Protein AF-A0A0D0CRQ1-F1 (afdb_monomer)

Mean predicted aligned error: 17.04 Å

Foldseek 3Di:
DDDPDDPDDPDDDDDDDDDDPDPPPPPQDPVNVVVVCVVCVVVVVVVVCVVVAQPAAPADDPPDDDDLVRVQVVCLVPQPHWYWDDPVPDTDTEHNVVSVHAQEFPDVRDDDPDDFDQADDDDDDPDDPPPPPPDDDPRHDDPPDGAWDWDQDSNGTHIHGYTYDDPVVGDHPVVSCVVVVD

Nearest PDB structures (foldseek):
  8f0m-assembly1_A  TM=4.295E-01  e=2.856E+00  Homo sapiens
  3tqf-assembly1_A  TM=2.112E-01  e=5.161E+00  Coxiella burnetii

Structure (mmCIF, N/CA/C/O backbone):
data_AF-A0A0D0CRQ1-F1
#
_entry.id   AF-A0A0D0CRQ1-F1
#
loop_
_atom_site.group_PDB
_atom_site.id
_atom_site.type_symbol
_atom_site.label_atom_id
_atom_site.label_alt_id
_atom_site.label_comp_id
_atom_site.label_asym_id
_atom_site.label_entity_id
_atom_site.label_seq_id
_atom_site.pdbx_PDB_ins_code
_atom_site.Cartn_x
_atom_site.Cartn_y
_atom_site.Cartn_z
_atom_site.occupancy
_atom_site.B_iso_or_equiv
_atom_site.auth_seq_id
_atom_site.auth_comp_id
_atom_site.auth_asym_id
_atom_site.auth_atom_id
_atom_site.pdbx_PDB_model_num
ATOM 1 N N . MET A 1 1 ? 55.903 12.177 33.963 1.00 47.78 1 MET A N 1
ATOM 2 C CA . MET A 1 1 ? 54.763 11.744 33.131 1.00 47.78 1 MET A CA 1
ATOM 3 C C . MET A 1 1 ? 55.171 10.483 32.379 1.00 47.78 1 MET A C 1
ATOM 5 O O . MET A 1 1 ? 55.901 10.622 31.406 1.00 47.78 1 MET A O 1
ATOM 9 N N . PRO A 1 2 ? 54.809 9.275 32.849 1.00 39.00 2 PRO A N 1
ATOM 10 C CA . PRO A 1 2 ? 54.912 8.062 32.045 1.00 39.00 2 PRO A CA 1
ATOM 11 C C . PRO A 1 2 ? 53.530 7.540 31.601 1.00 39.00 2 PRO A C 1
ATOM 13 O O . PRO A 1 2 ? 52.559 7.593 32.352 1.00 39.00 2 PRO A O 1
ATOM 16 N N . ASP A 1 3 ? 53.501 7.063 30.357 1.00 45.47 3 ASP A N 1
ATOM 17 C CA . ASP A 1 3 ? 52.384 6.533 29.559 1.00 45.47 3 ASP A CA 1
ATOM 18 C C . ASP A 1 3 ? 51.599 5.379 30.219 1.00 45.47 3 ASP A C 1
ATOM 20 O O . ASP A 1 3 ? 52.214 4.381 30.619 1.00 45.47 3 ASP A O 1
ATOM 24 N N . PRO A 1 4 ? 50.251 5.409 30.240 1.00 44.19 4 PRO A N 1
ATOM 25 C CA . PRO A 1 4 ? 49.455 4.244 30.580 1.00 44.19 4 PRO A CA 1
ATOM 26 C C . PRO A 1 4 ? 49.375 3.297 29.374 1.00 44.19 4 PRO A C 1
ATOM 28 O O . PRO A 1 4 ? 48.485 3.364 28.535 1.00 44.19 4 PRO A O 1
ATOM 31 N N . LEU A 1 5 ? 50.334 2.373 29.357 1.00 44.59 5 LEU A N 1
ATOM 32 C CA . LEU A 1 5 ? 50.121 0.965 29.024 1.00 44.59 5 LEU A CA 1
ATOM 33 C C . LEU A 1 5 ? 49.564 0.679 27.621 1.00 44.59 5 LEU A C 1
ATOM 35 O O . LEU A 1 5 ? 48.390 0.385 27.408 1.00 44.59 5 LEU A O 1
ATOM 39 N N . LYS A 1 6 ? 50.509 0.592 26.681 1.00 45.28 6 LYS A N 1
ATOM 40 C CA . LYS A 1 6 ? 50.436 -0.302 25.521 1.00 45.28 6 LYS A CA 1
ATOM 41 C C . LYS A 1 6 ? 49.938 -1.682 25.964 1.00 45.28 6 LYS A C 1
ATOM 43 O O . LYS A 1 6 ? 50.647 -2.406 26.661 1.00 45.28 6 LYS A O 1
ATOM 48 N N . PHE A 1 7 ? 48.748 -2.066 25.519 1.00 42.44 7 PHE A N 1
ATOM 49 C CA . PHE A 1 7 ? 48.258 -3.430 25.667 1.00 42.44 7 PHE A CA 1
ATOM 50 C C . PHE A 1 7 ? 48.910 -4.297 24.586 1.00 42.44 7 PHE A C 1
ATOM 52 O O . PHE A 1 7 ? 48.407 -4.438 23.474 1.00 42.44 7 PHE A O 1
ATOM 59 N N . THR A 1 8 ? 50.083 -4.849 24.884 1.00 54.50 8 THR A N 1
ATOM 60 C CA . THR A 1 8 ? 50.664 -5.930 24.083 1.00 54.50 8 THR A CA 1
ATOM 61 C C . THR A 1 8 ? 50.621 -7.204 24.902 1.00 54.50 8 THR A C 1
ATOM 63 O O . THR A 1 8 ? 51.603 -7.585 25.535 1.00 54.50 8 THR A O 1
ATOM 66 N N . SER A 1 9 ? 49.484 -7.885 24.879 1.00 46.97 9 SER A N 1
ATOM 67 C CA . SER A 1 9 ? 49.387 -9.224 25.453 1.00 46.97 9 SER A CA 1
ATOM 68 C C . SER A 1 9 ? 48.627 -10.116 24.484 1.00 46.97 9 SER A C 1
ATOM 70 O O . SER A 1 9 ? 47.405 -10.215 24.505 1.00 46.97 9 SER A O 1
ATOM 72 N N . LYS A 1 10 ? 49.384 -10.780 23.603 1.00 51.78 10 LYS A N 1
ATOM 73 C CA . LYS A 1 10 ? 48.934 -12.021 22.968 1.00 51.78 10 LYS A CA 1
ATOM 74 C C . LYS A 1 10 ? 48.797 -13.047 24.090 1.00 51.78 10 LYS A C 1
ATOM 76 O O . LYS A 1 10 ? 49.806 -13.495 24.628 1.00 51.78 10 LYS A O 1
ATOM 81 N N . VAL A 1 11 ? 47.569 -13.380 24.473 1.00 44.38 11 VAL A N 1
ATOM 82 C CA . VAL A 1 11 ? 47.319 -14.399 25.495 1.00 44.38 11 VAL A CA 1
ATOM 83 C C . VAL A 1 11 ? 47.343 -15.763 24.814 1.00 44.38 11 VAL A C 1
ATOM 85 O O . VAL A 1 11 ? 46.492 -16.070 23.983 1.00 44.38 11 VAL A O 1
ATOM 88 N N . ARG A 1 12 ? 48.352 -16.574 25.136 1.00 47.56 12 ARG A N 1
ATOM 89 C CA . ARG A 1 12 ? 48.415 -17.993 24.775 1.00 47.56 12 ARG A CA 1
ATOM 90 C C . ARG A 1 12 ? 48.096 -18.786 26.035 1.00 47.56 12 ARG A C 1
ATOM 92 O O . ARG A 1 12 ? 48.816 -18.657 27.020 1.00 47.56 12 ARG A O 1
ATOM 99 N N . LEU A 1 13 ? 47.046 -19.603 26.007 1.00 43.84 13 LEU A N 1
ATOM 100 C CA . LEU A 1 13 ? 46.833 -20.597 27.055 1.00 43.84 13 LEU A CA 1
ATOM 101 C C . LEU A 1 13 ? 47.902 -21.682 26.887 1.00 43.84 13 LEU A C 1
ATOM 103 O O . LEU A 1 13 ? 47.883 -22.445 25.921 1.00 43.84 13 LEU A O 1
ATOM 107 N N . SER A 1 14 ? 48.867 -21.720 27.798 1.00 48.38 14 SER A N 1
ATOM 108 C CA . SER A 1 14 ? 49.827 -22.812 27.919 1.00 48.38 14 SER A CA 1
ATOM 109 C C . SER A 1 14 ? 49.650 -23.456 29.282 1.00 48.38 14 SER A C 1
ATOM 111 O O . SER A 1 14 ? 50.414 -23.163 30.191 1.00 48.38 14 SER A O 1
ATOM 113 N N . CYS A 1 15 ? 48.650 -24.314 29.439 1.00 41.38 15 CYS A N 1
ATOM 114 C CA . CYS A 1 15 ? 48.659 -25.252 30.553 1.00 41.38 15 CYS A CA 1
ATOM 115 C C . CYS A 1 15 ? 48.109 -26.594 30.089 1.00 41.38 15 CYS A C 1
ATOM 117 O O . CYS A 1 15 ? 46.921 -26.752 29.817 1.00 41.38 15 CYS A O 1
ATOM 119 N N . VAL A 1 16 ? 49.040 -27.537 29.968 1.00 48.97 16 VAL A N 1
ATOM 120 C CA . VAL A 1 16 ? 48.786 -28.970 29.948 1.00 48.97 16 VAL A CA 1
ATOM 121 C C . VAL A 1 16 ? 48.412 -29.362 31.376 1.00 48.97 16 VAL A C 1
ATOM 123 O O . VAL A 1 16 ? 49.139 -29.040 32.307 1.00 48.97 16 VAL A O 1
ATOM 126 N N . LEU A 1 17 ? 47.245 -29.989 31.492 1.00 51.72 17 LEU A N 1
ATOM 127 C CA . LEU A 1 17 ? 46.717 -30.799 32.592 1.00 51.72 17 LEU A CA 1
ATOM 128 C C . LEU A 1 17 ? 47.622 -30.958 33.829 1.00 51.72 17 LEU A C 1
ATOM 130 O O . LEU A 1 17 ? 48.479 -31.833 33.849 1.00 51.72 17 LEU A O 1
ATOM 134 N N . GLU A 1 18 ? 47.311 -30.231 34.901 1.00 44.84 18 GLU A N 1
ATOM 135 C CA . GLU A 1 18 ? 47.462 -30.722 36.274 1.00 44.84 18 GLU A CA 1
ATOM 136 C C . GLU A 1 18 ? 46.277 -30.212 37.106 1.00 44.84 18 GLU A C 1
ATOM 138 O O . GLU A 1 18 ? 45.895 -29.043 37.057 1.00 44.84 18 GLU A O 1
ATOM 143 N N . ILE A 1 19 ? 45.615 -31.147 37.781 1.00 54.69 19 ILE A N 1
ATOM 144 C CA . ILE A 1 19 ? 44.320 -30.983 38.439 1.00 54.69 19 ILE A CA 1
ATOM 145 C C . ILE A 1 19 ? 44.519 -30.215 39.752 1.00 54.69 19 ILE A C 1
ATOM 147 O O . ILE A 1 19 ? 45.028 -30.769 40.723 1.00 54.69 19 ILE A O 1
ATOM 151 N N . CYS A 1 20 ? 44.059 -28.964 39.814 1.00 42.72 20 CYS A N 1
ATOM 152 C CA . CYS A 1 20 ? 43.753 -28.290 41.076 1.00 42.72 20 CYS A CA 1
ATOM 153 C C . CYS A 1 20 ? 42.229 -28.305 41.281 1.00 42.72 20 CYS A C 1
ATOM 155 O O . CYS A 1 20 ? 41.519 -27.809 40.403 1.00 42.72 20 CYS A O 1
ATOM 157 N N . PRO A 1 21 ? 41.698 -28.818 42.409 1.00 51.88 21 PRO A N 1
ATOM 158 C CA . PRO A 1 21 ? 40.286 -28.684 42.742 1.00 51.88 21 PRO A CA 1
ATOM 159 C C . PRO A 1 21 ? 40.050 -27.268 43.278 1.00 51.88 21 PRO A C 1
ATOM 161 O O . PRO A 1 21 ? 39.879 -27.046 44.472 1.00 51.88 21 PRO A O 1
ATOM 164 N N . LEU A 1 22 ? 40.118 -26.289 42.382 1.00 48.03 22 LEU A N 1
ATOM 165 C CA . LEU A 1 22 ? 39.519 -24.985 42.605 1.00 48.03 22 LEU A CA 1
ATOM 166 C C . LEU A 1 22 ? 38.053 -25.136 42.225 1.00 48.03 22 LEU A C 1
ATOM 168 O O . LEU A 1 22 ? 37.758 -25.558 41.105 1.00 48.03 22 LEU A O 1
ATOM 172 N N . GLU A 1 23 ? 37.155 -24.835 43.165 1.00 50.91 23 GLU A N 1
ATOM 173 C CA . GLU A 1 23 ? 35.747 -24.576 42.868 1.00 50.91 23 GLU A CA 1
ATOM 174 C C . GLU A 1 23 ? 35.707 -23.738 41.595 1.00 50.91 23 GLU A C 1
ATOM 176 O O . GLU A 1 23 ? 36.236 -22.625 41.554 1.00 50.91 23 GLU A O 1
ATOM 181 N N . SER A 1 24 ? 35.199 -24.331 40.515 1.00 53.56 24 SER A N 1
ATOM 182 C CA . SER A 1 24 ? 35.063 -23.611 39.263 1.00 53.56 24 SER A CA 1
ATOM 183 C C . SER A 1 24 ? 34.117 -22.463 39.580 1.00 53.56 24 SER A C 1
ATOM 185 O O . SER A 1 24 ? 32.987 -22.727 40.002 1.00 53.56 24 SER A O 1
ATOM 187 N N . PRO A 1 25 ? 34.537 -21.194 39.421 1.00 57.78 25 PRO A N 1
ATOM 188 C CA . PRO A 1 25 ? 33.562 -20.125 39.383 1.00 57.78 25 PRO A CA 1
ATOM 189 C C . PRO A 1 25 ? 32.572 -20.558 38.309 1.00 57.78 25 PRO A C 1
ATOM 191 O O . PRO A 1 25 ? 33.002 -20.976 37.229 1.00 57.78 25 PRO A O 1
ATOM 194 N N . LEU A 1 26 ? 31.280 -20.578 38.636 1.00 60.41 26 LEU A N 1
ATOM 195 C CA . LEU A 1 26 ? 30.222 -20.860 37.672 1.00 60.41 26 LEU A CA 1
ATOM 196 C C . LEU A 1 26 ? 30.248 -19.725 36.647 1.00 60.41 26 LEU A C 1
ATOM 198 O O . LEU A 1 26 ? 29.513 -18.747 36.740 1.00 60.41 26 LEU A O 1
ATOM 202 N N . PHE A 1 27 ? 31.196 -19.808 35.719 1.00 65.38 27 PHE A N 1
ATOM 203 C CA . PHE A 1 27 ? 31.319 -18.900 34.609 1.00 65.38 27 PHE A CA 1
ATOM 204 C C . PHE A 1 27 ? 30.188 -19.267 33.682 1.00 65.38 27 PHE A C 1
ATOM 206 O O . PHE A 1 27 ? 30.219 -20.301 33.014 1.00 65.38 27 PHE A O 1
ATOM 213 N N . GLN A 1 28 ? 29.174 -18.417 33.700 1.00 79.62 28 GLN A N 1
ATOM 214 C CA . GLN A 1 28 ? 28.077 -18.501 32.774 1.00 79.62 28 GLN A CA 1
ATOM 215 C C . GLN A 1 28 ? 28.635 -18.549 31.351 1.00 79.62 28 GLN A C 1
ATOM 217 O O . GLN A 1 28 ? 29.386 -17.668 30.918 1.00 79.62 28 GLN A O 1
ATOM 222 N N . SER A 1 29 ? 28.293 -19.602 30.622 1.00 84.19 29 SER A N 1
ATOM 223 C CA . SER A 1 29 ? 28.602 -19.683 29.203 1.00 84.19 29 SER A CA 1
ATOM 224 C C . SER A 1 29 ? 27.863 -18.574 28.452 1.00 84.19 29 SER A C 1
ATOM 226 O O . SER A 1 29 ? 26.769 -18.159 28.833 1.00 84.19 29 SER A O 1
ATOM 228 N N . GLN A 1 30 ? 28.418 -18.125 27.326 1.00 80.38 30 GLN A N 1
ATOM 229 C CA . GLN A 1 30 ? 27.773 -17.123 26.471 1.00 80.38 30 GLN A CA 1
ATOM 230 C C . GLN A 1 30 ? 26.313 -17.489 26.140 1.00 80.38 30 GLN A C 1
ATOM 232 O O . GLN A 1 30 ? 25.438 -16.630 26.136 1.00 80.38 30 GLN A O 1
ATOM 237 N N . ASN A 1 31 ? 26.033 -18.776 25.915 1.00 85.81 31 ASN A N 1
ATOM 238 C CA . ASN A 1 31 ? 24.684 -19.258 25.621 1.00 85.81 31 ASN A CA 1
ATOM 239 C C . ASN A 1 31 ? 23.755 -19.239 26.840 1.00 85.81 31 ASN A C 1
ATOM 241 O O . ASN A 1 31 ? 22.555 -19.048 26.672 1.00 85.81 31 ASN A O 1
ATOM 245 N N . GLU A 1 32 ? 24.269 -19.456 28.053 1.00 87.06 32 GLU A N 1
ATOM 246 C CA . GLU A 1 32 ? 23.471 -19.302 29.274 1.00 87.06 32 GLU A CA 1
ATOM 247 C C . GLU A 1 32 ? 23.096 -17.844 29.502 1.00 87.06 32 GLU A C 1
ATOM 249 O O . GLU A 1 32 ? 21.936 -17.586 29.794 1.00 87.06 32 GLU A O 1
ATOM 254 N N . PHE A 1 33 ? 24.021 -16.909 29.265 1.00 84.81 33 PHE A N 1
ATOM 255 C CA . PHE A 1 33 ? 23.725 -15.477 29.333 1.00 84.81 33 PHE A CA 1
ATOM 256 C C . PHE A 1 33 ? 22.631 -15.089 28.335 1.00 84.81 33 PHE A C 1
ATOM 258 O O . PHE A 1 33 ? 21.674 -14.411 28.686 1.00 84.81 33 PHE A O 1
ATOM 265 N N . LEU A 1 34 ? 22.715 -15.577 27.092 1.00 81.88 34 LEU A N 1
ATOM 266 C CA . LEU A 1 34 ? 21.683 -15.317 26.084 1.00 81.88 34 LEU A CA 1
ATOM 267 C C . LEU A 1 34 ? 20.318 -15.926 26.452 1.00 81.88 34 LEU A C 1
ATOM 269 O O . LEU A 1 34 ? 19.288 -15.346 26.111 1.00 81.88 34 LEU A O 1
ATOM 273 N N . ARG A 1 35 ? 20.285 -17.065 27.159 1.00 85.62 35 ARG A N 1
ATOM 274 C CA . ARG A 1 35 ? 19.034 -17.715 27.588 1.00 85.62 35 ARG A CA 1
ATOM 275 C C . ARG A 1 35 ? 18.275 -16.937 28.662 1.00 85.62 35 ARG A C 1
ATOM 277 O O . ARG A 1 35 ? 17.054 -17.039 28.692 1.00 85.62 35 ARG A O 1
ATOM 284 N N . GLU A 1 36 ? 18.942 -16.123 29.477 1.00 90.69 36 GLU A N 1
ATOM 285 C CA . GLU A 1 36 ? 18.271 -15.260 30.469 1.00 90.69 36 GLU A CA 1
ATOM 286 C C . GLU A 1 36 ? 17.302 -14.257 29.827 1.00 90.69 36 GLU A C 1
ATOM 288 O O . GLU A 1 36 ? 16.325 -13.824 30.436 1.00 90.69 36 GLU A O 1
ATOM 293 N N . TRP A 1 37 ? 17.534 -13.913 28.562 1.00 85.38 37 TRP A N 1
ATOM 294 C CA . TRP A 1 37 ? 16.712 -12.961 27.823 1.00 85.38 37 TRP A CA 1
ATOM 295 C C . TRP A 1 37 ? 15.533 -13.615 27.096 1.00 85.38 37 TRP A C 1
ATOM 297 O O . TRP A 1 37 ? 14.730 -12.911 26.484 1.00 85.38 37 TRP A O 1
ATOM 307 N N . GLN A 1 38 ? 15.386 -14.942 27.168 1.00 88.38 38 GLN A N 1
ATOM 308 C CA . GLN A 1 38 ? 14.336 -15.665 26.449 1.00 88.38 38 GLN A CA 1
ATOM 309 C C . GLN A 1 38 ? 12.925 -15.250 26.890 1.00 88.38 38 GLN A C 1
ATOM 311 O O . GLN A 1 38 ? 12.036 -15.140 26.046 1.00 88.38 38 GLN A O 1
ATOM 316 N N . ASP A 1 39 ? 12.730 -14.943 28.172 1.00 92.31 39 ASP A N 1
ATOM 317 C CA . ASP A 1 39 ? 11.439 -14.478 28.701 1.00 92.31 39 ASP A CA 1
ATOM 318 C C . ASP A 1 39 ? 11.053 -13.083 28.177 1.00 92.31 39 ASP A C 1
ATOM 320 O O . ASP A 1 39 ? 9.881 -12.709 28.175 1.00 92.31 39 ASP A O 1
ATOM 324 N N . HIS A 1 40 ? 12.026 -12.332 27.655 1.00 88.00 40 HIS A N 1
ATOM 325 C CA . HIS A 1 40 ? 11.838 -11.004 27.071 1.00 88.00 40 HIS A CA 1
ATOM 326 C C . HIS A 1 40 ? 11.630 -11.047 25.550 1.00 88.00 40 HIS A C 1
ATOM 328 O O . HIS A 1 40 ? 11.459 -9.997 24.929 1.00 88.00 40 HIS A O 1
ATOM 334 N N . LYS A 1 41 ? 11.625 -12.239 24.930 1.00 87.81 41 LYS A N 1
ATOM 335 C CA . LYS A 1 41 ? 11.551 -12.394 23.466 1.00 87.81 41 LYS A CA 1
ATOM 336 C C . LYS A 1 41 ? 10.353 -11.672 22.845 1.00 87.81 41 LYS A C 1
ATOM 338 O O . LYS A 1 41 ? 10.515 -11.033 21.815 1.00 87.81 41 LYS A O 1
ATOM 343 N N . GLU A 1 42 ? 9.182 -11.732 23.482 1.00 88.44 42 GLU A N 1
ATOM 344 C CA . GLU A 1 42 ? 7.958 -11.108 22.964 1.00 88.44 42 GLU A CA 1
ATOM 345 C C . GLU A 1 42 ? 8.064 -9.582 23.024 1.00 88.44 42 GLU A C 1
ATOM 347 O O . GLU A 1 42 ? 7.717 -8.892 22.072 1.00 88.44 42 GLU A O 1
ATOM 352 N N . LEU A 1 43 ? 8.624 -9.046 24.114 1.00 87.44 43 LEU A N 1
ATOM 353 C CA . LEU A 1 43 ? 8.872 -7.613 24.264 1.00 87.44 43 LEU A CA 1
ATOM 354 C C . LEU A 1 43 ? 9.853 -7.107 23.199 1.00 87.44 43 LEU A C 1
ATOM 356 O O . LEU A 1 43 ? 9.605 -6.080 22.572 1.00 87.44 43 LEU A O 1
ATOM 360 N N . TYR A 1 44 ? 10.949 -7.831 22.965 1.00 84.94 44 TYR A N 1
ATOM 361 C CA . TYR A 1 44 ? 11.914 -7.477 21.925 1.00 84.94 44 TYR A CA 1
ATOM 362 C C . TYR A 1 44 ? 11.352 -7.612 20.524 1.00 84.94 44 TYR A C 1
ATOM 364 O O . TYR A 1 44 ? 11.612 -6.741 19.701 1.00 84.94 44 TYR A O 1
ATOM 372 N N . LEU A 1 45 ? 10.543 -8.637 20.264 1.00 86.88 45 LEU A N 1
ATOM 373 C CA . LEU A 1 45 ? 9.844 -8.771 18.995 1.00 86.88 45 LEU A CA 1
ATOM 374 C C . LEU A 1 45 ? 8.905 -7.580 18.768 1.00 86.88 45 LEU A C 1
ATOM 376 O O . LEU A 1 45 ? 8.940 -6.992 17.696 1.00 86.88 45 LEU A O 1
ATOM 380 N N . VAL A 1 46 ? 8.132 -7.167 19.777 1.00 82.56 46 VAL A N 1
ATOM 381 C CA . VAL A 1 46 ? 7.262 -5.981 19.691 1.00 82.56 46 VAL A CA 1
ATOM 382 C C . VAL A 1 46 ? 8.073 -4.717 19.412 1.00 82.56 46 VAL A C 1
ATOM 384 O O . VAL A 1 46 ? 7.700 -3.952 18.530 1.00 82.56 46 VAL A O 1
ATOM 387 N N . ILE A 1 47 ? 9.191 -4.507 20.111 1.00 82.69 47 ILE A N 1
ATOM 388 C CA . ILE A 1 47 ? 10.061 -3.343 19.888 1.00 82.69 47 ILE A CA 1
ATOM 389 C C . ILE A 1 47 ? 10.648 -3.372 18.473 1.00 82.69 47 ILE A C 1
ATOM 391 O O . ILE A 1 47 ? 10.587 -2.369 17.771 1.00 82.69 47 ILE A O 1
ATOM 395 N N . LEU A 1 48 ? 11.177 -4.511 18.022 1.00 82.81 48 LEU A N 1
ATOM 396 C CA . LEU A 1 48 ? 11.706 -4.662 16.665 1.00 82.81 48 LEU A CA 1
ATOM 397 C C . LEU A 1 48 ? 10.619 -4.412 15.616 1.00 82.81 48 LEU A C 1
ATOM 399 O O . LEU A 1 48 ? 10.861 -3.681 14.665 1.00 82.81 48 LEU A O 1
ATOM 403 N N . LEU A 1 49 ? 9.407 -4.932 15.821 1.00 78.81 49 LEU A N 1
ATOM 404 C CA . LEU A 1 49 ? 8.257 -4.683 14.949 1.00 78.81 49 LEU A CA 1
ATOM 405 C C . LEU A 1 49 ? 7.799 -3.221 14.970 1.00 78.81 49 LEU A C 1
ATOM 407 O O . LEU A 1 49 ? 7.277 -2.746 13.971 1.00 78.81 49 LEU A O 1
ATOM 411 N N . GLN A 1 50 ? 7.973 -2.502 16.078 1.00 69.81 50 GLN A N 1
ATOM 412 C CA . GLN A 1 50 ? 7.685 -1.068 16.164 1.00 69.81 50 GLN A CA 1
ATOM 413 C C . GLN A 1 50 ? 8.764 -0.215 15.488 1.00 69.81 50 GLN A C 1
ATOM 415 O O . GLN A 1 50 ? 8.452 0.858 14.981 1.00 69.81 50 GLN A O 1
ATOM 420 N N . LEU A 1 51 ? 10.019 -0.675 15.493 1.00 73.06 51 LEU A N 1
ATOM 421 C CA . LEU A 1 51 ? 11.155 0.018 14.880 1.00 73.06 51 LEU A CA 1
ATOM 422 C C . LEU A 1 51 ? 11.249 -0.224 13.367 1.00 73.06 51 LEU A C 1
ATOM 424 O O . LEU A 1 51 ? 11.528 0.711 12.624 1.00 73.06 51 LEU A O 1
ATOM 428 N N . GLU A 1 52 ? 11.012 -1.459 12.923 1.00 75.31 52 GLU A N 1
ATOM 429 C CA . GLU A 1 52 ? 10.877 -1.836 11.504 1.00 75.31 52 GLU A CA 1
ATOM 430 C C . GLU A 1 52 ? 9.491 -1.480 10.951 1.00 75.31 52 GLU A C 1
ATOM 432 O O . GLU A 1 52 ? 9.269 -1.417 9.741 1.00 75.31 52 GLU A O 1
ATOM 437 N N . GLY A 1 53 ? 8.534 -1.276 11.856 1.00 63.88 53 GLY A N 1
ATOM 438 C CA . GLY A 1 53 ? 7.167 -0.940 11.527 1.00 63.88 53 GLY A CA 1
ATOM 439 C C . GLY A 1 53 ?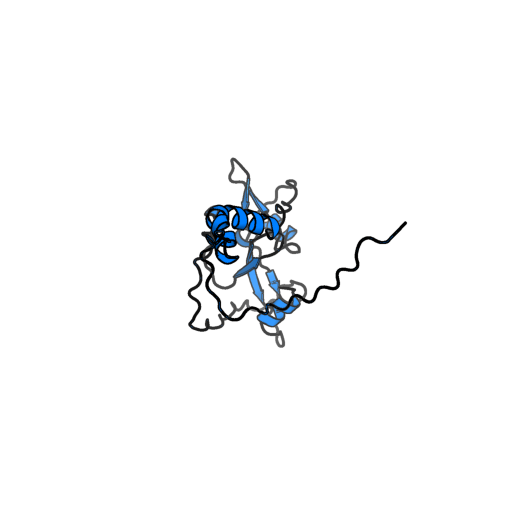 7.099 0.401 10.802 1.00 63.88 53 GLY A C 1
ATOM 440 O O . GLY A 1 53 ? 7.765 1.359 11.202 1.00 63.88 53 GLY A O 1
ATOM 441 N N . PRO A 1 54 ? 6.280 0.507 9.745 1.00 55.22 54 PRO A N 1
ATOM 442 C CA . PRO A 1 54 ? 6.005 1.792 9.124 1.00 55.22 54 PRO A CA 1
ATOM 443 C C . PRO A 1 54 ? 5.563 2.823 10.181 1.00 55.22 54 PRO A C 1
ATOM 445 O O . PRO A 1 54 ? 4.791 2.455 11.074 1.00 55.22 54 PRO A O 1
ATOM 448 N N . PRO A 1 55 ? 6.000 4.100 10.104 1.00 60.38 55 PRO A N 1
ATOM 449 C CA . PRO A 1 55 ? 5.438 5.151 10.948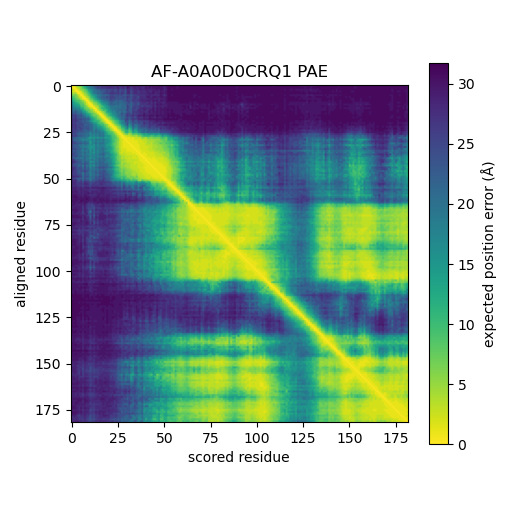 1.00 60.38 55 PRO A CA 1
ATOM 450 C C . PRO A 1 55 ? 3.910 5.160 10.835 1.00 60.38 55 PRO A C 1
ATOM 452 O O . PRO A 1 55 ? 3.359 4.756 9.806 1.00 60.38 55 PRO A O 1
ATOM 455 N N . GLU A 1 56 ? 3.237 5.638 11.890 1.00 56.59 56 GLU A N 1
ATOM 456 C CA . GLU A 1 56 ? 1.780 5.808 11.893 1.00 56.59 56 GLU A CA 1
ATOM 457 C C . GLU A 1 56 ? 1.342 6.422 10.552 1.00 56.59 56 GLU A C 1
ATOM 459 O O . GLU A 1 56 ? 1.917 7.427 10.110 1.00 56.59 56 GLU A O 1
ATOM 464 N N . PRO A 1 57 ? 0.385 5.795 9.854 1.00 56.38 57 PRO A N 1
ATOM 465 C CA . PRO A 1 57 ? 0.113 6.122 8.467 1.00 56.38 57 PRO A CA 1
ATOM 466 C C . PRO A 1 57 ? -0.344 7.567 8.379 1.00 56.38 57 PRO A C 1
ATOM 468 O O . PRO A 1 57 ? -1.231 7.986 9.126 1.00 56.38 57 PRO A O 1
ATOM 471 N N . GLN A 1 58 ? 0.205 8.324 7.432 1.00 57.41 58 GLN A N 1
ATOM 472 C CA . GLN A 1 58 ? -0.338 9.639 7.120 1.00 57.41 58 GLN A CA 1
ATOM 473 C C . GLN A 1 58 ? -1.740 9.436 6.543 1.00 57.41 58 GLN A C 1
ATOM 475 O O . GLN A 1 58 ? -1.911 9.035 5.392 1.00 57.41 58 GLN A O 1
ATOM 480 N N . LYS A 1 59 ? -2.750 9.623 7.395 1.00 60.12 59 LYS A N 1
ATOM 481 C CA . LYS A 1 59 ? -4.152 9.569 7.004 1.00 60.12 59 LYS A CA 1
ATOM 482 C C . LYS A 1 59 ? -4.430 10.688 6.014 1.00 60.12 59 LYS A C 1
ATOM 484 O O . LYS A 1 59 ? -3.895 11.793 6.138 1.00 60.12 59 LYS A O 1
ATOM 489 N N . CYS A 1 60 ? -5.327 10.413 5.074 1.00 65.44 60 CYS A N 1
ATOM 490 C CA . CYS A 1 60 ? -5.913 11.448 4.246 1.00 65.44 60 CYS A CA 1
ATOM 491 C C . CYS A 1 60 ? -6.434 12.570 5.153 1.00 65.44 60 CYS A C 1
ATOM 493 O O . CYS A 1 60 ? -7.229 12.304 6.053 1.00 65.44 60 CYS A O 1
ATOM 495 N N . SER A 1 61 ? -5.948 13.805 4.963 1.00 57.66 61 SER A N 1
ATOM 496 C CA . SER A 1 61 ? -6.418 14.949 5.755 1.00 57.66 61 SER A CA 1
ATOM 497 C C . SER A 1 61 ? -7.945 14.969 5.695 1.00 57.66 61 SER A C 1
ATOM 499 O O . SER A 1 61 ? -8.508 14.897 4.606 1.00 57.66 61 SER A O 1
ATOM 501 N N . HIS A 1 62 ? -8.597 15.009 6.863 1.00 57.62 62 HIS A N 1
ATOM 502 C CA . HIS A 1 62 ? -10.018 14.694 7.104 1.00 57.62 62 HIS A CA 1
ATOM 503 C C . HIS A 1 62 ? -11.040 15.602 6.376 1.00 57.62 62 HIS A C 1
ATOM 505 O O . HIS A 1 62 ? -12.225 15.604 6.707 1.00 57.62 62 HIS A O 1
ATOM 511 N N . TRP A 1 63 ? -10.604 16.401 5.403 1.00 60.31 63 TRP A N 1
ATOM 512 C CA . TRP A 1 63 ? -11.407 17.362 4.667 1.00 60.31 63 TRP A CA 1
ATOM 513 C C . TRP A 1 63 ? -10.886 17.473 3.228 1.00 60.31 63 TRP A C 1
ATOM 515 O O . TRP A 1 63 ? -9.713 17.815 3.061 1.00 60.31 63 TRP A O 1
ATOM 525 N N . PRO A 1 64 ? -11.701 17.218 2.184 1.00 69.19 64 PRO A N 1
ATOM 526 C CA . PRO A 1 64 ? -13.164 17.086 2.152 1.00 69.19 64 PRO A CA 1
ATOM 527 C C . PRO A 1 64 ? -13.690 15.637 2.223 1.00 69.19 64 PRO A C 1
ATOM 529 O O . PRO A 1 64 ? -13.005 14.686 1.860 1.00 69.19 64 PRO A O 1
ATOM 532 N N . LEU A 1 65 ? -14.960 15.475 2.622 1.00 80.38 65 LEU A N 1
ATOM 533 C CA . LEU A 1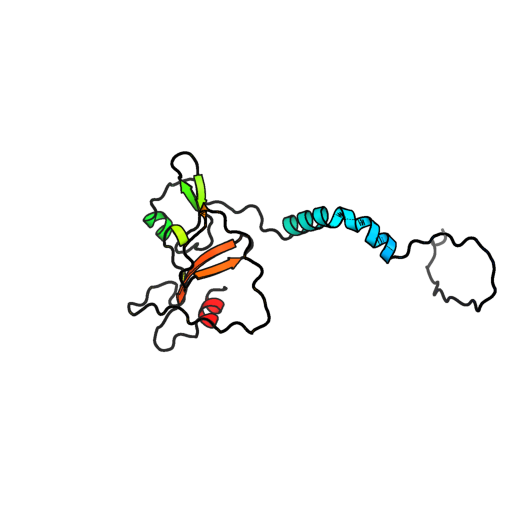 65 ? -15.701 14.220 2.444 1.00 80.38 65 LEU A CA 1
ATOM 534 C C . LEU A 1 65 ? -16.004 13.999 0.958 1.00 80.38 65 LEU A C 1
ATOM 536 O O . LEU A 1 65 ? -16.597 14.858 0.303 1.00 80.38 65 LEU A O 1
ATOM 540 N N . PHE A 1 66 ? -15.649 12.827 0.440 1.00 82.81 66 PHE A N 1
ATOM 541 C CA . PHE A 1 66 ? -15.912 12.441 -0.943 1.00 82.81 66 PHE A CA 1
ATOM 542 C C . PHE A 1 66 ? -16.986 11.352 -1.009 1.00 82.81 66 PHE A C 1
ATOM 544 O O . PHE A 1 66 ? -17.009 10.440 -0.183 1.00 82.81 66 PHE A O 1
ATOM 551 N N . CYS A 1 67 ? -17.841 11.385 -2.036 1.00 88.38 67 CYS A N 1
ATOM 552 C CA . CYS A 1 67 ? -18.576 10.179 -2.420 1.00 88.38 67 CYS A CA 1
ATOM 553 C C . CYS A 1 67 ? -17.596 9.123 -2.966 1.00 88.38 67 CYS A C 1
ATOM 555 O O . CYS A 1 67 ? -16.473 9.452 -3.354 1.00 88.38 67 CYS A O 1
ATOM 557 N N . THR A 1 68 ? -18.017 7.858 -3.051 1.00 87.38 68 THR A N 1
ATOM 558 C CA . THR A 1 68 ? -17.151 6.744 -3.481 1.00 87.38 68 THR A CA 1
ATOM 559 C C . THR A 1 68 ? -16.460 6.998 -4.825 1.00 87.38 68 THR A C 1
ATOM 561 O O . THR A 1 68 ? -15.275 6.709 -4.972 1.00 87.38 68 THR A O 1
ATOM 564 N N . SER A 1 69 ? -17.162 7.586 -5.802 1.00 88.69 69 SER A N 1
ATOM 565 C CA . SER A 1 69 ? -16.582 7.902 -7.113 1.00 88.69 69 SER A CA 1
ATOM 566 C C . SER A 1 69 ? -15.558 9.035 -7.054 1.00 88.69 69 SER A C 1
ATOM 568 O O . SER A 1 69 ? -14.500 8.913 -7.662 1.00 88.69 69 SER A O 1
ATOM 570 N N . CYS A 1 70 ? -15.834 10.108 -6.306 1.00 86.50 70 CYS A N 1
ATOM 571 C CA . CYS A 1 70 ? -14.879 11.204 -6.133 1.00 86.50 70 CYS A CA 1
ATOM 572 C C . CYS A 1 70 ? -13.651 10.757 -5.332 1.00 86.50 70 CYS A C 1
ATOM 574 O O . CYS A 1 70 ? -12.539 11.169 -5.646 1.00 86.50 70 CYS A O 1
ATOM 576 N N . CYS A 1 71 ? -13.840 9.876 -4.343 1.00 86.75 71 CYS A N 1
ATOM 577 C CA . CYS A 1 71 ? -12.746 9.263 -3.597 1.00 86.75 71 CYS A CA 1
ATOM 578 C C . CYS A 1 71 ? -11.839 8.476 -4.548 1.00 86.75 71 CYS A C 1
ATOM 580 O O . CYS A 1 71 ? -10.635 8.711 -4.574 1.00 86.75 71 CYS A O 1
ATOM 582 N N . ARG A 1 72 ? -12.417 7.612 -5.390 1.00 87.44 72 ARG A N 1
ATOM 583 C CA . ARG A 1 72 ? -11.661 6.853 -6.390 1.00 87.44 72 ARG A CA 1
ATOM 584 C C . ARG A 1 72 ? -10.873 7.759 -7.340 1.00 87.44 72 ARG A C 1
ATOM 586 O O . ARG A 1 72 ? -9.693 7.509 -7.551 1.00 87.44 72 ARG A O 1
ATOM 593 N N . GLU A 1 73 ? -11.499 8.802 -7.884 1.00 85.44 73 GLU A N 1
ATOM 594 C CA . GLU A 1 73 ? -10.838 9.680 -8.860 1.00 85.44 73 GLU A CA 1
ATOM 595 C C . GLU A 1 73 ? -9.697 10.489 -8.230 1.00 85.44 73 GLU A C 1
ATOM 597 O O . GLU A 1 73 ? -8.591 10.523 -8.765 1.00 85.44 73 GLU A O 1
ATOM 602 N N . ASN A 1 74 ? -9.922 11.074 -7.049 1.00 84.62 74 ASN A N 1
ATOM 603 C CA . ASN A 1 74 ? -8.908 11.875 -6.357 1.00 84.62 74 ASN A CA 1
ATOM 604 C C . ASN A 1 74 ? -7.675 11.049 -5.948 1.00 84.62 74 ASN A C 1
ATOM 606 O O . ASN A 1 74 ? -6.573 11.579 -5.832 1.00 84.62 74 ASN A O 1
ATOM 610 N N . HIS A 1 75 ? -7.857 9.745 -5.741 1.00 85.69 75 HIS A N 1
ATOM 611 C CA . HIS A 1 75 ? -6.792 8.835 -5.331 1.00 85.69 75 HIS A CA 1
ATOM 612 C C . HIS A 1 75 ? -6.170 8.048 -6.488 1.00 85.69 75 HIS A C 1
ATOM 614 O O . HIS A 1 75 ? -5.334 7.179 -6.249 1.00 85.69 75 HIS A O 1
ATOM 620 N N . ARG A 1 76 ? -6.513 8.355 -7.745 1.00 83.38 76 ARG A N 1
ATOM 621 C CA . ARG A 1 76 ? -5.962 7.654 -8.914 1.00 83.38 76 ARG A CA 1
ATOM 622 C C . ARG A 1 76 ? -4.432 7.707 -8.978 1.00 83.38 76 ARG A C 1
ATOM 624 O O . ARG A 1 76 ? -3.800 6.723 -9.339 1.00 83.38 76 ARG A O 1
ATOM 631 N N . THR A 1 77 ? -3.843 8.839 -8.598 1.00 81.31 77 THR A N 1
ATOM 632 C CA . THR A 1 77 ? -2.385 9.047 -8.541 1.00 81.31 77 THR A CA 1
ATOM 633 C C . THR A 1 77 ? -1.766 8.671 -7.192 1.00 81.31 77 THR A C 1
ATOM 635 O O . THR A 1 77 ? -0.548 8.691 -7.054 1.00 81.31 77 THR A O 1
ATOM 638 N N . HIS A 1 78 ? -2.588 8.300 -6.206 1.00 82.56 78 HIS A N 1
ATOM 639 C CA . HIS A 1 78 ? -2.162 7.930 -4.855 1.00 82.56 78 HIS A CA 1
ATOM 640 C C . HIS A 1 78 ? -2.856 6.624 -4.409 1.00 82.56 78 HIS A C 1
ATOM 642 O O . HIS A 1 78 ? -3.617 6.622 -3.438 1.00 82.56 78 HIS A O 1
ATOM 648 N N . PRO A 1 79 ? -2.617 5.498 -5.113 1.00 81.69 79 PRO A N 1
ATOM 649 C CA . PRO A 1 79 ? -3.352 4.240 -4.930 1.00 81.69 79 PRO A CA 1
ATOM 650 C C . PRO A 1 79 ? -3.074 3.532 -3.592 1.00 81.69 79 PRO A C 1
ATOM 652 O O . PRO A 1 79 ? -3.834 2.647 -3.206 1.00 81.69 79 PRO A O 1
ATOM 655 N N . PHE A 1 80 ? -2.012 3.932 -2.884 1.00 83.88 80 PHE A N 1
ATOM 656 C CA . PHE A 1 80 ? -1.598 3.398 -1.575 1.00 83.88 80 PHE A CA 1
ATOM 657 C C . PHE A 1 80 ? -1.885 4.375 -0.429 1.00 83.88 80 PHE A C 1
ATOM 659 O O . PHE A 1 80 ? -1.270 4.320 0.637 1.00 83.88 80 PHE A O 1
ATOM 666 N N . HIS A 1 81 ? -2.768 5.343 -0.660 1.00 81.88 81 HIS A N 1
ATOM 667 C CA . HIS A 1 81 ? -3.198 6.244 0.393 1.00 81.88 81 HIS A CA 1
ATOM 668 C C . HIS A 1 81 ? -4.261 5.574 1.264 1.00 81.88 81 HIS A C 1
ATOM 670 O O . HIS A 1 81 ? -5.194 4.951 0.749 1.00 81.88 81 HIS A O 1
ATOM 676 N N . ARG A 1 82 ? -4.144 5.726 2.587 1.00 80.94 82 ARG A N 1
ATOM 677 C CA . ARG A 1 82 ? -5.153 5.207 3.513 1.00 80.94 82 ARG A CA 1
ATOM 678 C C . ARG A 1 82 ? -6.378 6.108 3.521 1.00 80.94 82 ARG A C 1
ATOM 680 O O . ARG A 1 82 ? -6.270 7.326 3.676 1.00 80.94 82 ARG A O 1
ATOM 687 N N . VAL A 1 83 ? -7.543 5.486 3.391 1.00 85.44 83 VAL A N 1
ATOM 688 C CA . VAL A 1 83 ? -8.841 6.162 3.383 1.00 85.44 83 VAL A CA 1
ATOM 689 C C . VAL A 1 83 ? -9.686 5.678 4.548 1.00 85.44 83 VAL A C 1
ATOM 691 O O . VAL A 1 83 ? -9.511 4.566 5.039 1.00 85.44 83 VAL A O 1
ATOM 694 N N . GLU A 1 84 ? -10.622 6.510 4.984 1.00 87.06 84 GLU A N 1
ATOM 695 C CA . GLU A 1 84 ? -11.605 6.139 5.994 1.00 87.06 84 GLU A CA 1
ATOM 696 C C . GLU A 1 84 ? -13.005 6.132 5.374 1.00 87.06 84 GLU A C 1
ATOM 698 O O . GLU A 1 84 ? -13.323 6.935 4.492 1.00 87.06 84 GLU A O 1
ATOM 703 N N . GLN A 1 85 ? -13.855 5.220 5.837 1.00 86.38 85 GLN A N 1
ATOM 704 C CA . GLN A 1 85 ? -15.260 5.161 5.452 1.00 86.38 85 GLN A CA 1
ATOM 705 C C . GLN A 1 85 ? -16.134 5.550 6.640 1.00 86.38 85 GLN A C 1
ATOM 707 O O . GLN A 1 85 ? -15.947 5.065 7.757 1.00 86.38 85 GLN A O 1
ATOM 712 N N . GLY A 1 86 ? -17.119 6.411 6.387 1.00 86.38 86 GLY A N 1
ATOM 713 C CA . GLY A 1 86 ? -18.141 6.732 7.374 1.00 86.38 86 GLY A CA 1
ATOM 714 C C . GLY A 1 86 ? -19.098 5.555 7.562 1.00 86.38 86 GLY A C 1
ATOM 715 O O . GLY A 1 86 ? -19.735 5.116 6.605 1.00 86.38 86 GLY A O 1
ATOM 716 N N . THR A 1 87 ? -19.239 5.077 8.798 1.00 84.62 87 THR A N 1
ATOM 717 C CA . THR A 1 87 ? -20.215 4.036 9.185 1.00 84.62 87 THR A CA 1
ATOM 718 C C . THR A 1 87 ? -21.580 4.619 9.573 1.00 84.62 87 THR A C 1
ATOM 720 O O . THR A 1 87 ? -22.493 3.891 9.951 1.00 84.62 87 THR A O 1
ATOM 723 N N . GLY A 1 88 ? -21.711 5.949 9.525 1.00 85.38 88 GLY A N 1
ATOM 724 C CA . GLY A 1 88 ? -22.853 6.718 10.027 1.00 85.38 88 GLY A CA 1
ATOM 725 C C . GLY A 1 88 ? -22.680 7.217 11.466 1.00 85.38 88 GLY A C 1
ATOM 726 O O . GLY A 1 88 ? -23.302 8.208 11.833 1.00 85.38 88 GLY A O 1
ATOM 727 N N . THR A 1 89 ? -21.804 6.592 12.263 1.00 87.31 89 THR A N 1
ATOM 728 C CA . THR A 1 89 ? -21.515 7.015 13.652 1.00 87.31 89 THR A CA 1
ATOM 729 C C . THR A 1 89 ? -20.069 7.450 13.859 1.00 87.31 89 THR A C 1
ATOM 731 O O . THR A 1 89 ? -19.806 8.354 14.645 1.00 87.31 89 THR A O 1
ATOM 734 N N . HIS A 1 90 ? -19.131 6.829 13.149 1.00 85.06 90 HIS A N 1
ATOM 735 C CA . HIS A 1 90 ? -17.710 7.147 13.202 1.00 85.06 90 HIS A CA 1
ATOM 736 C C . HIS A 1 90 ? -17.054 6.852 11.851 1.00 85.06 90 HIS A C 1
ATOM 738 O O . HIS A 1 90 ? -17.657 6.242 10.962 1.00 85.06 90 HIS A O 1
ATOM 744 N N . PHE A 1 91 ? -15.813 7.298 11.703 1.00 85.12 91 PHE A N 1
ATOM 745 C CA . PHE A 1 91 ? -14.950 6.906 10.601 1.00 85.12 91 PHE A CA 1
ATOM 746 C C . PHE A 1 91 ? -14.091 5.731 11.047 1.00 85.12 91 PHE A C 1
ATOM 748 O O . PHE A 1 91 ? -13.567 5.727 12.161 1.00 85.12 91 PHE A O 1
ATOM 755 N N . GLN A 1 92 ? -13.983 4.730 10.186 1.00 85.69 92 GLN A N 1
ATOM 756 C CA . GLN A 1 92 ? -13.077 3.604 10.372 1.00 85.69 92 GLN A CA 1
ATOM 757 C C . GLN A 1 92 ? -12.181 3.472 9.146 1.00 85.69 92 GLN A C 1
ATOM 759 O O . GLN A 1 92 ? -12.526 3.970 8.071 1.00 85.69 92 GLN A O 1
ATOM 764 N N . GLU A 1 93 ? -11.057 2.782 9.302 1.00 85.19 93 GLU A N 1
ATOM 765 C CA . GLU A 1 93 ? -10.163 2.469 8.192 1.00 85.19 93 GLU A CA 1
ATOM 766 C C . GLU A 1 93 ? -10.915 1.757 7.057 1.00 85.19 93 GLU A C 1
ATOM 768 O O . GLU A 1 93 ? -11.852 0.985 7.268 1.00 85.19 93 GLU A O 1
ATOM 773 N N . SER A 1 94 ? -10.531 2.060 5.825 1.00 85.56 94 SER A N 1
ATOM 774 C CA . SER A 1 94 ? -11.071 1.447 4.622 1.00 85.56 94 SER A CA 1
ATOM 775 C C . SER A 1 94 ? -9.974 1.342 3.562 1.00 85.56 94 SER A C 1
ATOM 777 O O . SER A 1 94 ? -8.858 1.833 3.732 1.00 85.56 94 SER A O 1
ATOM 779 N N . SER A 1 95 ? -10.284 0.687 2.446 1.00 85.62 95 SER A N 1
ATOM 780 C CA . SER A 1 95 ? -9.360 0.535 1.322 1.00 85.62 95 SER A CA 1
ATOM 781 C C . SER A 1 95 ? -9.919 1.181 0.061 1.00 85.62 95 SER A C 1
ATOM 783 O O . SER A 1 95 ? -11.121 1.150 -0.205 1.00 85.62 95 SER A O 1
ATOM 785 N N . LEU A 1 96 ? -9.033 1.704 -0.785 1.00 87.56 96 LEU A N 1
ATOM 786 C CA . LEU A 1 96 ? -9.420 2.200 -2.108 1.00 87.56 96 LEU A CA 1
ATOM 787 C C . LEU A 1 96 ? -9.986 1.087 -3.003 1.00 8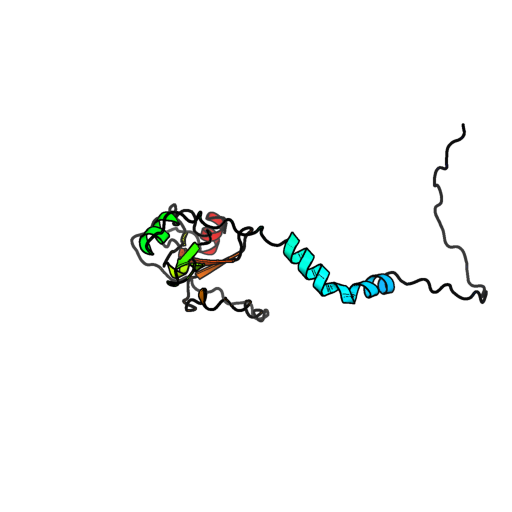7.56 96 LEU A C 1
ATOM 789 O O . LEU A 1 96 ? -10.813 1.363 -3.872 1.00 87.56 96 LEU A O 1
ATOM 793 N N . ARG A 1 97 ? -9.622 -0.177 -2.748 1.00 86.88 97 ARG A N 1
ATOM 794 C CA . ARG A 1 97 ? -10.236 -1.347 -3.388 1.00 86.88 97 ARG A CA 1
ATOM 795 C C . ARG A 1 97 ? -11.735 -1.445 -3.100 1.00 86.88 97 ARG A C 1
ATOM 797 O O . ARG A 1 97 ? -12.495 -1.695 -4.032 1.00 86.88 97 ARG A O 1
ATOM 804 N N . LEU A 1 98 ? -12.180 -1.171 -1.870 1.00 86.00 98 LEU A N 1
ATOM 805 C CA . LEU A 1 98 ? -13.612 -1.119 -1.528 1.00 86.00 98 LEU A CA 1
ATOM 806 C C . LEU A 1 98 ? -14.349 0.024 -2.244 1.00 86.00 98 LEU A C 1
ATOM 808 O O . LEU A 1 98 ? -15.534 -0.099 -2.544 1.00 86.00 98 LEU A O 1
ATOM 812 N N . ALA A 1 99 ? -13.647 1.107 -2.591 1.00 86.19 99 ALA A N 1
ATOM 813 C CA . ALA A 1 99 ? -14.179 2.178 -3.438 1.00 86.19 99 ALA A CA 1
ATOM 814 C C . ALA A 1 99 ? -14.158 1.847 -4.951 1.00 86.19 99 ALA A C 1
ATOM 816 O O . ALA A 1 99 ? -14.565 2.665 -5.789 1.00 86.19 99 ALA A O 1
ATOM 817 N N . GLY A 1 100 ? -13.684 0.651 -5.319 1.00 87.00 100 GLY A N 1
ATOM 818 C CA . GLY A 1 100 ? -13.542 0.195 -6.701 1.00 87.00 100 GLY A CA 1
ATOM 819 C C . GLY A 1 100 ? -12.346 0.804 -7.432 1.00 87.00 100 GLY A C 1
ATOM 820 O O . GLY A 1 100 ? -12.348 0.853 -8.661 1.00 87.00 100 GLY A O 1
ATOM 821 N N . SER A 1 101 ? -11.348 1.321 -6.710 1.00 86.12 101 SER A N 1
ATOM 822 C CA . SER A 1 101 ? -10.108 1.785 -7.332 1.00 86.12 101 SER A CA 1
ATOM 823 C C . SER A 1 101 ? -9.343 0.613 -7.942 1.00 86.12 101 SER A C 1
ATOM 825 O O . SER A 1 101 ? -9.285 -0.473 -7.359 1.00 86.12 101 SER A O 1
ATOM 827 N N . THR A 1 102 ? -8.780 0.842 -9.126 1.00 87.62 102 THR A N 1
ATOM 828 C CA . THR A 1 102 ? -7.990 -0.135 -9.876 1.00 87.62 102 THR A CA 1
ATOM 829 C C . THR A 1 102 ? -6.692 0.516 -10.311 1.00 87.62 102 THR A C 1
ATOM 831 O O . THR A 1 102 ? -6.695 1.604 -10.888 1.00 87.62 102 THR A O 1
ATOM 834 N N . LEU A 1 103 ? -5.585 -0.155 -10.019 1.00 87.25 103 LEU A N 1
ATOM 835 C CA . LEU A 1 103 ? -4.266 0.237 -10.463 1.00 87.25 103 LEU A CA 1
ATOM 836 C C . LEU A 1 103 ? -4.059 -0.265 -11.891 1.00 87.25 103 LEU A C 1
ATOM 838 O O . LEU A 1 103 ? -3.925 -1.466 -12.124 1.00 87.25 103 LEU A O 1
ATOM 842 N N . HIS A 1 104 ? -4.066 0.660 -12.843 1.00 86.50 104 HIS A N 1
ATOM 843 C CA . HIS A 1 104 ? -3.799 0.360 -14.243 1.00 86.50 104 HIS A CA 1
ATOM 844 C C . HIS A 1 104 ? -2.294 0.428 -14.505 1.00 86.50 104 HIS A C 1
ATOM 846 O O . HIS A 1 104 ? -1.682 1.474 -14.289 1.00 86.50 104 HIS A O 1
ATOM 852 N N . LEU A 1 105 ? -1.708 -0.678 -14.962 1.00 84.88 105 LEU A N 1
ATOM 853 C CA . LEU A 1 105 ? -0.311 -0.736 -15.384 1.00 84.88 105 LEU A CA 1
ATOM 854 C C . LEU A 1 105 ? -0.192 -0.497 -16.890 1.00 84.88 105 LEU A C 1
ATOM 856 O O . LEU A 1 105 ? -1.071 -0.874 -17.664 1.00 84.88 105 LEU A O 1
ATOM 860 N N . GLY A 1 106 ? 0.934 0.089 -17.299 1.00 72.69 106 GLY A N 1
ATOM 861 C CA . GLY A 1 106 ? 1.186 0.484 -18.683 1.00 72.69 106 GLY A CA 1
ATOM 862 C C . GLY A 1 106 ? 0.425 1.752 -19.096 1.00 72.69 106 GLY A C 1
ATOM 863 O O . GLY A 1 106 ? -0.580 2.127 -18.497 1.00 72.69 106 GLY A O 1
ATOM 864 N N . HIS A 1 107 ? 0.935 2.441 -20.121 1.00 69.25 107 HIS A N 1
ATOM 865 C CA . HIS A 1 107 ? 0.356 3.680 -20.668 1.00 69.25 107 HIS A CA 1
ATOM 866 C C . HIS A 1 107 ? 0.007 4.755 -19.619 1.00 69.25 107 HIS A C 1
ATOM 868 O O . HIS A 1 107 ? -1.125 5.231 -19.601 1.00 69.25 107 HIS A O 1
ATOM 874 N N . ASP A 1 108 ? 0.944 5.123 -18.736 1.00 61.34 108 ASP A N 1
ATOM 875 C CA . ASP A 1 108 ? 0.768 6.183 -17.720 1.00 61.34 108 ASP A CA 1
ATOM 876 C C . ASP A 1 108 ? -0.550 6.083 -16.909 1.00 61.34 108 ASP A C 1
ATOM 878 O O . ASP A 1 108 ? -1.129 7.087 -16.491 1.00 61.34 108 ASP A O 1
ATOM 882 N N . GLY A 1 109 ? -1.068 4.863 -16.701 1.00 59.97 109 GLY A N 1
ATOM 883 C CA . GLY A 1 109 ? -2.323 4.620 -15.978 1.00 59.97 109 GLY A CA 1
ATOM 884 C C . GLY A 1 109 ? -3.604 4.846 -16.797 1.00 59.97 109 GLY A C 1
ATOM 885 O O . GLY A 1 109 ? -4.694 4.980 -16.224 1.00 59.97 109 GLY A O 1
ATOM 886 N N . GLY A 1 110 ? -3.505 4.922 -18.126 1.00 59.31 110 GLY A N 1
ATOM 887 C CA . GLY A 1 110 ? -4.625 4.986 -19.065 1.00 59.31 110 GLY A CA 1
ATOM 888 C C . GLY A 1 110 ? -5.255 3.617 -19.350 1.00 59.31 110 GLY A C 1
ATOM 889 O O . GLY A 1 110 ? -4.574 2.601 -19.435 1.00 59.31 110 GLY A O 1
ATOM 890 N N . VAL A 1 111 ? -6.580 3.587 -19.533 1.00 59.00 111 VAL A N 1
ATOM 891 C CA . VAL A 1 111 ? -7.315 2.366 -19.903 1.00 59.00 111 VAL A CA 1
ATOM 892 C C . VAL A 1 111 ? -7.240 2.173 -21.418 1.00 59.00 111 VAL A C 1
ATOM 894 O O . VAL A 1 111 ? -7.682 3.038 -22.174 1.00 59.00 111 VAL A O 1
ATOM 897 N N . TYR A 1 112 ? -6.719 1.033 -21.873 1.00 56.09 112 TYR A N 1
ATOM 898 C CA . TYR A 1 112 ? -6.825 0.630 -23.276 1.00 56.09 112 TYR A CA 1
ATOM 899 C C . TYR A 1 112 ? -8.259 0.151 -23.587 1.00 56.09 112 TYR A C 1
ATOM 901 O O . TYR A 1 112 ? -8.822 -0.603 -22.793 1.00 56.09 112 TYR A O 1
ATOM 909 N N . PRO A 1 113 ? -8.870 0.518 -24.731 1.00 53.84 113 PRO A N 1
ATOM 910 C CA . PRO A 1 113 ? -10.263 0.177 -25.041 1.00 53.84 113 PRO A CA 1
ATOM 911 C C . PRO A 1 113 ? -10.552 -1.313 -25.306 1.00 53.84 113 PRO A C 1
ATOM 913 O O . PRO A 1 113 ? -11.701 -1.645 -25.587 1.00 53.84 113 PRO A O 1
ATOM 916 N N . SER A 1 114 ? -9.575 -2.222 -25.207 1.00 50.88 114 SER A N 1
ATOM 917 C CA . SER A 1 114 ? -9.824 -3.660 -25.394 1.00 50.88 114 SER A CA 1
ATOM 918 C C . SER A 1 114 ? -9.397 -4.488 -24.184 1.00 50.88 114 SER A C 1
ATOM 920 O O . SER A 1 114 ? -8.213 -4.592 -23.887 1.00 50.88 114 SER A O 1
ATOM 922 N N . GLY A 1 115 ? -10.392 -5.107 -23.543 1.00 50.09 115 GLY A N 1
ATOM 923 C CA . GLY A 1 115 ? -10.301 -6.375 -22.813 1.00 50.09 115 GLY A CA 1
ATOM 924 C C . GLY A 1 115 ? -9.273 -6.466 -21.685 1.00 50.09 115 GLY A C 1
ATOM 925 O O . GLY A 1 115 ? -8.116 -6.823 -21.901 1.00 50.09 115 GLY A O 1
ATOM 926 N N . VAL A 1 116 ? -9.735 -6.268 -20.451 1.00 46.38 116 VAL A N 1
ATOM 927 C CA . VAL A 1 116 ? -9.025 -6.727 -19.251 1.00 46.38 116 VAL A CA 1
ATOM 928 C C . VAL A 1 116 ? -8.943 -8.255 -19.314 1.00 46.38 116 VAL A C 1
ATOM 930 O O . VAL A 1 116 ? -9.967 -8.933 -19.283 1.00 46.38 116 VAL A O 1
ATOM 933 N N . ARG A 1 117 ? -7.735 -8.806 -19.433 1.00 52.09 117 ARG A N 1
ATOM 934 C CA . ARG A 1 117 ? -7.466 -10.211 -19.130 1.00 52.09 117 ARG A CA 1
ATOM 935 C C . ARG A 1 117 ? -7.017 -10.280 -17.677 1.00 52.09 117 ARG A C 1
ATOM 937 O O . ARG A 1 117 ? -6.034 -9.638 -17.315 1.00 52.09 117 ARG A O 1
ATOM 944 N N . GLU A 1 118 ? -7.746 -11.029 -16.857 1.00 50.34 118 GLU A N 1
ATOM 945 C CA . GLU A 1 118 ? -7.282 -11.378 -15.516 1.00 50.34 118 GLU A CA 1
ATOM 946 C C . GLU A 1 118 ? -5.973 -12.167 -15.634 1.00 50.34 118 GLU A C 1
ATOM 948 O O . GLU A 1 118 ? -5.842 -13.066 -16.472 1.00 50.34 118 GLU A O 1
ATOM 953 N N . VAL A 1 119 ? -4.983 -11.759 -14.841 1.00 49.12 119 VAL A N 1
ATOM 954 C CA . VAL A 1 119 ? -3.628 -12.315 -14.828 1.00 49.12 119 VAL A CA 1
ATOM 955 C C . VAL A 1 119 ? -3.700 -13.823 -14.546 1.00 49.12 119 VAL A C 1
ATOM 957 O O . VAL A 1 119 ? -4.233 -14.207 -13.504 1.00 49.12 119 VAL A O 1
ATOM 960 N N . PRO A 1 120 ? -3.179 -14.697 -15.429 1.00 43.66 120 PRO A N 1
ATOM 961 C CA . PRO A 1 120 ? -2.999 -16.104 -15.100 1.00 43.66 120 PRO A CA 1
ATOM 962 C C . PRO A 1 120 ? -1.979 -16.250 -13.969 1.00 43.66 120 PRO A C 1
ATOM 964 O O . PRO A 1 120 ? -0.874 -15.722 -14.051 1.00 43.66 120 PRO A O 1
ATOM 967 N N . GLN A 1 121 ? -2.381 -16.962 -12.921 1.00 52.34 121 GLN A N 1
ATOM 968 C CA . GLN A 1 121 ? -1.559 -17.307 -11.769 1.00 52.34 121 GLN A CA 1
ATOM 969 C C . GLN A 1 121 ? -0.356 -18.153 -12.209 1.00 52.34 121 GLN A C 1
ATOM 971 O O . GLN A 1 121 ? -0.530 -19.192 -12.848 1.00 52.34 121 GLN A O 1
ATOM 976 N N . GLU A 1 122 ? 0.854 -17.727 -11.845 1.00 49.19 122 GLU A N 1
ATOM 977 C CA . GLU A 1 122 ? 2.008 -18.622 -11.835 1.00 49.19 122 GLU A CA 1
ATOM 978 C C . GLU A 1 122 ? 1.775 -19.678 -10.752 1.00 49.19 122 GLU A C 1
ATOM 980 O O . GLU A 1 122 ? 1.382 -19.369 -9.624 1.00 49.19 122 GLU A O 1
ATOM 985 N N . VAL A 1 123 ? 1.910 -20.941 -11.145 1.00 46.19 123 VAL A N 1
ATOM 986 C CA . VAL A 1 123 ? 1.691 -22.101 -10.283 1.00 46.19 123 VAL A CA 1
ATOM 987 C C . VAL A 1 123 ? 2.658 -21.989 -9.097 1.00 46.19 123 VAL A C 1
ATOM 989 O O . VAL A 1 123 ? 3.854 -21.836 -9.342 1.00 46.19 123 VAL A O 1
ATOM 992 N N . PRO A 1 124 ? 2.189 -22.021 -7.836 1.00 45.38 124 PRO A N 1
ATOM 993 C CA . PRO A 1 124 ? 3.092 -22.035 -6.695 1.00 45.38 124 PRO A CA 1
ATOM 994 C C . PRO A 1 124 ? 3.980 -23.275 -6.775 1.00 45.38 124 PRO A C 1
ATOM 996 O O . PRO A 1 124 ? 3.472 -24.381 -6.958 1.00 45.38 124 PRO A O 1
ATOM 999 N N . ASP A 1 125 ? 5.289 -23.075 -6.646 1.00 46.06 125 ASP A N 1
ATOM 1000 C CA . ASP A 1 125 ? 6.231 -24.152 -6.356 1.00 46.06 125 ASP A CA 1
ATOM 1001 C C . ASP A 1 125 ? 5.751 -24.849 -5.067 1.00 46.06 125 ASP A C 1
ATOM 1003 O O . ASP A 1 125 ? 5.474 -24.183 -4.062 1.00 46.06 125 ASP A O 1
ATOM 1007 N N . GLU A 1 126 ? 5.535 -26.164 -5.133 1.00 56.44 126 GLU A N 1
ATOM 1008 C CA . GLU A 1 126 ? 4.902 -26.990 -4.094 1.00 56.44 126 GLU A CA 1
ATOM 1009 C C . GLU A 1 126 ? 5.803 -27.143 -2.850 1.00 56.44 126 GLU A C 1
ATOM 1011 O O . GLU A 1 126 ? 6.228 -28.247 -2.536 1.00 56.44 126 GLU A O 1
ATOM 1016 N N . GLU A 1 127 ? 6.125 -26.074 -2.113 1.00 50.91 127 GLU A N 1
ATOM 1017 C CA . GLU A 1 127 ? 6.747 -26.233 -0.780 1.00 50.91 127 GLU A CA 1
ATOM 1018 C C . GLU A 1 127 ? 6.650 -25.025 0.166 1.00 50.91 127 GLU A C 1
ATOM 1020 O O . GLU A 1 127 ? 7.425 -24.901 1.112 1.00 50.91 127 GLU A O 1
ATOM 1025 N N . TRP A 1 128 ? 5.696 -24.119 -0.036 1.00 54.03 128 TRP A N 1
ATOM 1026 C CA . TRP A 1 128 ? 5.376 -23.118 0.984 1.00 54.03 128 TRP A CA 1
ATOM 1027 C C . TRP A 1 128 ? 3.891 -23.178 1.295 1.00 54.03 128 TRP A C 1
ATOM 1029 O O . TRP A 1 128 ? 3.071 -22.639 0.558 1.00 54.03 128 TRP A O 1
ATOM 1039 N N . GLU A 1 129 ? 3.548 -23.825 2.410 1.00 43.41 129 GLU A N 1
ATOM 1040 C CA . GLU A 1 129 ? 2.250 -23.627 3.052 1.00 43.41 129 GLU A CA 1
ATOM 1041 C C . GLU A 1 129 ? 2.088 -22.116 3.278 1.00 43.41 129 GLU A C 1
ATOM 1043 O O . GLU A 1 129 ? 2.880 -21.528 4.026 1.00 43.41 129 GLU A O 1
ATOM 1048 N N . PRO A 1 130 ? 1.127 -21.443 2.620 1.00 41.19 130 PRO A N 1
ATOM 1049 C CA . PRO A 1 130 ? 0.930 -20.026 2.839 1.00 41.19 130 PRO A CA 1
ATOM 1050 C C . PRO A 1 130 ? 0.511 -19.850 4.295 1.00 41.19 130 PRO A C 1
ATOM 1052 O O . PRO A 1 130 ? -0.597 -20.225 4.686 1.00 41.19 130 PRO A O 1
ATOM 1055 N N . SER A 1 131 ? 1.410 -19.285 5.106 1.00 49.50 131 SER A N 1
ATOM 1056 C CA . SER A 1 131 ? 1.090 -18.745 6.424 1.00 49.50 131 SER A CA 1
ATOM 1057 C C . SER A 1 131 ? -0.240 -18.019 6.297 1.00 49.50 131 SER A C 1
ATOM 1059 O O . SER A 1 131 ? -0.342 -17.108 5.472 1.00 49.50 131 SER A O 1
ATOM 1061 N N . GLN A 1 132 ? -1.267 -18.454 7.040 1.00 49.91 132 GLN A N 1
ATOM 1062 C CA . GLN A 1 132 ? -2.587 -17.831 6.969 1.00 49.91 132 GLN A CA 1
ATOM 1063 C C . GLN A 1 132 ? -2.385 -16.314 7.054 1.00 49.91 132 GLN A C 1
ATOM 1065 O O . GLN A 1 132 ? -1.795 -15.858 8.041 1.00 49.91 132 GLN A O 1
ATOM 1070 N N . PRO A 1 133 ? -2.780 -15.535 6.027 1.00 51.12 133 PRO A N 1
ATOM 1071 C CA . PRO A 1 133 ? -2.619 -14.094 6.069 1.00 51.12 133 PRO A CA 1
ATOM 1072 C C . PRO A 1 133 ? -3.250 -13.619 7.369 1.00 51.12 133 PRO A C 1
ATOM 1074 O O . PRO A 1 133 ? -4.378 -14.025 7.665 1.00 51.12 133 PRO A O 1
ATOM 1077 N N . ALA A 1 134 ? -2.518 -12.826 8.159 1.00 57.47 134 ALA A N 1
ATOM 1078 C CA . ALA A 1 134 ? -3.047 -12.240 9.385 1.00 57.47 134 ALA A CA 1
ATOM 1079 C C . ALA A 1 134 ? -4.482 -11.770 9.117 1.00 57.47 134 ALA A C 1
ATOM 1081 O O . ALA A 1 134 ? -4.716 -11.064 8.130 1.00 57.47 134 ALA A O 1
ATOM 1082 N N . ALA A 1 135 ? -5.438 -12.265 9.911 1.00 61.94 135 ALA A N 1
ATOM 1083 C CA . ALA A 1 135 ? -6.855 -12.152 9.590 1.00 61.94 135 ALA A CA 1
ATOM 1084 C C . ALA A 1 135 ? -7.197 -10.695 9.254 1.00 61.94 135 ALA A C 1
ATOM 1086 O O . ALA A 1 135 ? -7.068 -9.807 10.100 1.00 61.94 135 ALA A O 1
ATOM 1087 N N . ARG A 1 136 ? -7.597 -10.446 7.997 1.00 67.56 136 ARG A N 1
ATOM 1088 C CA . ARG A 1 136 ? -7.998 -9.107 7.550 1.00 67.56 136 ARG A CA 1
ATOM 1089 C C . ARG A 1 136 ? -9.107 -8.612 8.482 1.00 67.56 136 ARG A C 1
ATOM 1091 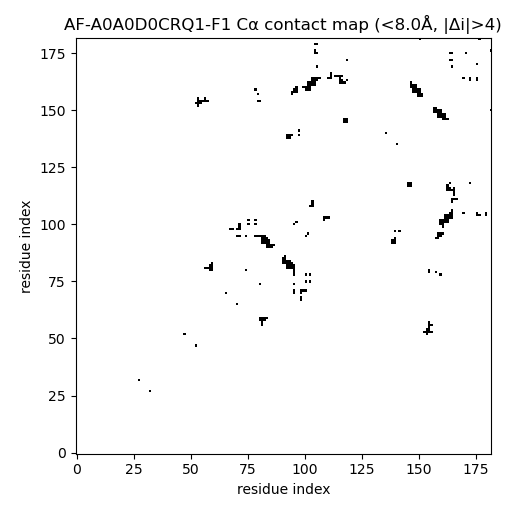O O . ARG A 1 136 ? -10.063 -9.371 8.703 1.00 67.56 136 ARG A O 1
ATOM 1098 N N . PRO A 1 137 ? -9.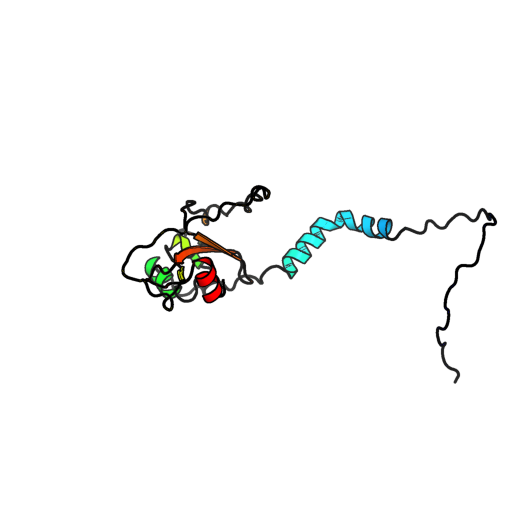027 -7.370 8.999 1.00 70.69 137 PRO A N 1
ATOM 1099 C CA . PRO A 1 137 ? -10.120 -6.790 9.762 1.00 70.69 137 PRO A CA 1
ATOM 1100 C C . PRO A 1 137 ? -11.434 -6.950 8.987 1.00 70.69 137 PRO A C 1
ATOM 1102 O O . PRO A 1 137 ? -11.420 -6.766 7.768 1.00 70.69 137 PRO A O 1
ATOM 1105 N N . PRO A 1 138 ? -12.568 -7.268 9.637 1.00 75.56 138 PRO A N 1
ATOM 1106 C CA . PRO A 1 138 ? -13.829 -7.538 8.940 1.00 75.56 138 PRO A CA 1
ATOM 1107 C C . PRO A 1 138 ? -14.243 -6.433 7.958 1.00 75.56 138 PRO A C 1
ATOM 1109 O O . PRO A 1 138 ? -14.789 -6.711 6.899 1.00 75.56 138 PRO A O 1
ATOM 1112 N N . HIS A 1 139 ? -13.919 -5.178 8.278 1.00 70.38 139 HIS A N 1
ATOM 1113 C CA . HIS A 1 139 ? -14.216 -4.012 7.445 1.00 70.38 139 HIS A CA 1
ATOM 1114 C C . HIS A 1 139 ? -13.291 -3.842 6.223 1.00 70.38 139 HIS A C 1
ATOM 1116 O O . HIS A 1 139 ? -13.584 -3.020 5.361 1.00 70.38 139 HIS A O 1
ATOM 1122 N N . LEU A 1 140 ? -12.198 -4.608 6.133 1.00 74.38 140 LEU A N 1
ATOM 1123 C CA . LEU A 1 140 ? -11.295 -4.692 4.975 1.00 74.38 140 LEU A CA 1
ATOM 1124 C C . LEU A 1 140 ? -11.455 -6.011 4.206 1.00 74.38 140 LEU A C 1
ATOM 1126 O O . LEU A 1 140 ? -10.720 -6.257 3.246 1.00 74.38 140 LEU A O 1
ATOM 1130 N N . GLN A 1 141 ? -12.391 -6.872 4.615 1.00 73.19 141 GLN A N 1
ATOM 1131 C CA . GLN A 1 141 ? -12.690 -8.091 3.878 1.00 73.19 141 GLN A CA 1
ATOM 1132 C C . GLN A 1 141 ? -13.392 -7.729 2.569 1.00 73.19 141 GLN A C 1
ATOM 1134 O O . GLN A 1 141 ? -14.451 -7.109 2.539 1.00 73.19 141 GLN A O 1
ATOM 1139 N N . VAL A 1 142 ? -12.771 -8.130 1.471 1.00 66.00 142 VAL A N 1
ATOM 1140 C CA . VAL A 1 142 ? -13.314 -8.053 0.117 1.00 66.00 142 VAL A CA 1
ATOM 1141 C C . VAL A 1 142 ? -13.350 -9.490 -0.392 1.00 66.00 142 VAL A C 1
ATOM 1143 O O . VAL A 1 142 ? -12.445 -10.248 -0.024 1.00 66.00 142 VAL A O 1
ATOM 1146 N N . PRO A 1 143 ? -14.331 -9.887 -1.224 1.00 67.12 143 PRO A N 1
ATOM 1147 C CA . PRO A 1 143 ? -14.290 -11.188 -1.875 1.00 67.12 143 PRO A CA 1
ATOM 1148 C C . PRO A 1 143 ? -12.913 -11.434 -2.504 1.00 67.12 143 PRO A C 1
ATOM 1150 O O . PRO A 1 143 ? -12.326 -10.523 -3.107 1.00 67.12 143 PRO A O 1
ATOM 1153 N N . ASP A 1 144 ? -12.387 -12.649 -2.344 1.00 64.50 144 ASP A N 1
ATOM 1154 C CA . ASP A 1 144 ? -11.182 -13.095 -3.045 1.00 64.50 144 ASP A CA 1
ATOM 1155 C C . ASP A 1 144 ? -11.533 -13.288 -4.522 1.00 64.50 144 ASP A C 1
ATOM 1157 O O . ASP A 1 144 ? -11.771 -14.385 -5.017 1.00 64.50 144 ASP A O 1
ATOM 1161 N N . THR A 1 145 ? -11.657 -12.169 -5.224 1.00 61.09 145 THR A N 1
ATOM 1162 C CA . THR A 1 145 ? -11.720 -12.130 -6.675 1.00 61.09 145 THR A CA 1
ATOM 1163 C C . THR A 1 145 ? -10.296 -12.243 -7.207 1.00 61.09 145 THR A C 1
ATOM 1165 O O . THR A 1 145 ? -9.430 -11.536 -6.690 1.00 61.09 145 THR A O 1
ATOM 1168 N N . PRO A 1 146 ? -10.019 -13.057 -8.234 1.00 61.38 146 PRO A N 1
ATOM 1169 C CA . PRO A 1 146 ? -8.753 -12.972 -8.964 1.00 61.38 146 PRO A CA 1
ATOM 1170 C C . PRO A 1 146 ? -8.454 -11.525 -9.416 1.00 61.38 146 PRO A C 1
ATOM 1172 O O . PRO A 1 146 ? -9.362 -10.715 -9.601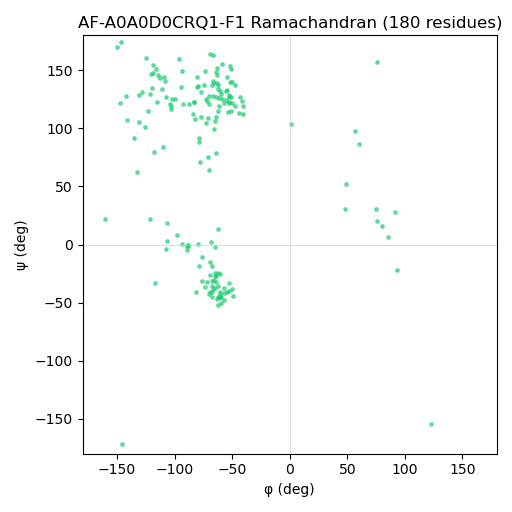 1.00 61.38 146 PRO A O 1
ATOM 1175 N N . GLY A 1 147 ? -7.167 -11.173 -9.537 1.00 74.06 147 GLY A N 1
ATOM 1176 C CA . GLY A 1 147 ? -6.739 -9.861 -10.049 1.00 74.06 147 GLY A CA 1
ATOM 1177 C C . GLY A 1 147 ? -6.521 -8.746 -9.014 1.00 74.06 147 GLY A C 1
ATOM 1178 O O . GLY A 1 147 ? -6.663 -7.571 -9.354 1.00 74.06 147 GLY A O 1
ATOM 1179 N N . TYR A 1 148 ? -6.159 -9.066 -7.765 1.00 79.75 148 TYR A N 1
ATOM 1180 C CA . TYR A 1 148 ? -5.664 -8.066 -6.807 1.00 79.75 148 TYR A CA 1
ATOM 1181 C C . TYR A 1 148 ? -4.213 -8.329 -6.392 1.00 79.75 148 TYR A C 1
ATOM 1183 O O . TYR A 1 148 ? -3.758 -9.469 -6.367 1.00 79.75 148 TYR A O 1
ATOM 1191 N N . LEU A 1 149 ? -3.508 -7.254 -6.047 1.00 84.62 149 LEU A N 1
ATOM 1192 C CA . LEU A 1 149 ? -2.147 -7.252 -5.520 1.00 84.62 149 LEU A CA 1
ATOM 1193 C C . LEU A 1 149 ? -2.167 -6.772 -4.062 1.00 84.62 149 LEU A C 1
ATOM 1195 O O . LEU A 1 149 ? -2.943 -5.876 -3.709 1.00 84.62 149 LEU A O 1
ATOM 1199 N N . VAL A 1 150 ? -1.308 -7.358 -3.225 1.00 85.88 150 VAL A N 1
ATOM 1200 C CA . VAL A 1 150 ? -1.027 -6.865 -1.870 1.00 85.88 150 VAL A CA 1
ATOM 1201 C C . VAL A 1 150 ? 0.318 -6.152 -1.893 1.00 85.88 150 VAL A C 1
ATOM 1203 O O . VAL A 1 150 ? 1.337 -6.777 -2.165 1.00 85.88 150 VAL A O 1
ATOM 1206 N N . VAL A 1 151 ? 0.316 -4.852 -1.610 1.00 84.12 151 VAL A N 1
ATOM 1207 C CA . VAL A 1 151 ? 1.530 -4.029 -1.543 1.00 84.12 151 VAL A CA 1
ATOM 1208 C C . VAL A 1 151 ? 1.810 -3.701 -0.085 1.00 84.12 151 VAL A C 1
ATOM 1210 O O . VAL A 1 151 ? 0.936 -3.194 0.615 1.00 84.12 151 VAL A O 1
ATOM 1213 N N . VAL A 1 152 ? 3.027 -3.980 0.375 1.00 83.75 152 VAL A N 1
ATOM 1214 C CA . VAL A 1 152 ? 3.478 -3.651 1.732 1.00 83.75 152 VAL A CA 1
ATOM 1215 C C . VAL A 1 152 ? 4.608 -2.638 1.629 1.00 83.75 152 VAL A C 1
ATOM 1217 O O . VAL A 1 152 ? 5.606 -2.891 0.960 1.00 83.75 152 VAL A O 1
ATOM 1220 N N . ASN A 1 153 ? 4.452 -1.479 2.261 1.00 77.94 153 ASN A N 1
ATOM 1221 C CA . ASN A 1 153 ? 5.472 -0.430 2.276 1.00 77.94 153 ASN A CA 1
ATOM 1222 C C . ASN A 1 153 ? 5.484 0.326 3.616 1.00 77.94 153 ASN A C 1
ATOM 1224 O O . ASN A 1 153 ? 4.782 -0.033 4.564 1.00 77.94 153 ASN A O 1
ATOM 1228 N N . THR A 1 154 ? 6.257 1.415 3.682 1.00 72.31 154 THR A N 1
ATOM 1229 C CA . THR A 1 154 ? 6.379 2.273 4.871 1.00 72.31 154 THR A CA 1
ATOM 1230 C C . THR A 1 154 ? 5.088 3.005 5.268 1.00 72.31 154 THR A C 1
ATOM 1232 O O . THR A 1 154 ? 5.091 3.701 6.277 1.00 72.31 154 THR A O 1
ATOM 1235 N N . SER A 1 155 ? 3.979 2.871 4.530 1.00 72.94 155 SER A N 1
ATOM 1236 C CA . SER A 1 155 ? 2.654 3.358 4.947 1.00 72.94 155 SER A CA 1
ATOM 1237 C C . SER A 1 155 ? 1.688 2.233 5.347 1.00 72.94 155 SER A C 1
ATOM 1239 O O . SER A 1 155 ? 0.579 2.504 5.825 1.00 72.94 155 SER A O 1
ATOM 1241 N N . GLY A 1 156 ? 2.094 0.966 5.213 1.00 76.69 156 GLY A N 1
ATOM 1242 C CA . GLY A 1 156 ? 1.348 -0.212 5.656 1.00 76.69 156 GLY A CA 1
ATOM 1243 C C . GLY A 1 156 ? 1.043 -1.224 4.559 1.00 76.69 156 GLY A C 1
ATOM 1244 O O . GLY A 1 156 ? 1.762 -1.333 3.570 1.00 76.69 156 GLY A O 1
ATOM 1245 N N . VAL A 1 157 ? -0.031 -1.988 4.780 1.00 83.25 157 VAL A N 1
ATOM 1246 C CA . VAL A 1 157 ? -0.511 -3.045 3.883 1.00 83.25 157 VAL A CA 1
ATOM 1247 C C . VAL A 1 157 ? -1.673 -2.515 3.048 1.00 83.25 157 VAL A C 1
ATOM 1249 O O . VAL A 1 157 ? -2.681 -2.069 3.595 1.00 83.25 157 VAL A O 1
ATOM 1252 N N . HIS A 1 158 ? -1.555 -2.615 1.727 1.00 83.88 158 HIS A N 1
ATOM 1253 C CA . HIS A 1 158 ? -2.523 -2.100 0.763 1.00 83.88 158 HIS A CA 1
ATOM 1254 C C . HIS A 1 158 ? -3.045 -3.222 -0.122 1.00 83.88 158 HIS A C 1
ATOM 1256 O O . HIS A 1 158 ? -2.273 -3.970 -0.716 1.00 83.88 158 HIS A O 1
ATOM 1262 N N . TYR A 1 159 ? -4.366 -3.313 -0.237 1.00 84.31 159 TYR A N 1
ATOM 1263 C CA . TYR A 1 159 ? -5.038 -4.237 -1.146 1.00 84.31 159 TYR A CA 1
ATOM 1264 C C . TYR A 1 159 ? -5.523 -3.451 -2.358 1.00 84.31 159 TYR A C 1
ATOM 1266 O O . TYR A 1 159 ? -6.352 -2.551 -2.205 1.00 84.31 159 TYR A O 1
ATOM 1274 N N . CYS A 1 160 ? -5.038 -3.791 -3.550 1.00 84.56 160 CYS A N 1
ATOM 1275 C CA . CYS A 1 160 ? -5.307 -3.028 -4.769 1.00 84.56 160 CYS A CA 1
ATOM 1276 C C . CYS A 1 160 ? -5.822 -3.950 -5.874 1.00 84.56 160 CYS A C 1
ATOM 1278 O O . CYS A 1 160 ? -5.203 -4.973 -6.149 1.00 84.56 160 CYS A O 1
ATOM 1280 N N . ASN A 1 161 ? -6.922 -3.585 -6.542 1.00 87.75 161 ASN A N 1
ATOM 1281 C CA . ASN A 1 161 ? -7.267 -4.243 -7.806 1.00 87.75 161 ASN A CA 1
ATOM 1282 C C . ASN A 1 161 ? -6.204 -3.879 -8.847 1.00 87.75 161 ASN A C 1
ATOM 1284 O O . ASN A 1 161 ? -5.770 -2.724 -8.888 1.00 87.75 161 ASN A O 1
ATOM 1288 N N . LEU A 1 162 ? -5.812 -4.836 -9.682 1.00 86.88 162 LEU A N 1
ATOM 1289 C CA . LEU A 1 162 ? -4.759 -4.667 -10.676 1.00 86.88 162 LEU A CA 1
ATOM 1290 C C . LEU A 1 162 ? -5.312 -4.889 -12.084 1.00 86.88 162 LEU A C 1
ATOM 1292 O O . LEU A 1 162 ? -6.017 -5.863 -12.338 1.00 86.88 162 LEU A O 1
ATOM 1296 N N . ALA A 1 163 ? -4.950 -4.010 -13.011 1.00 87.62 163 ALA A N 1
ATOM 1297 C CA . ALA A 1 163 ? -5.248 -4.172 -14.426 1.00 87.62 163 ALA A CA 1
ATOM 1298 C C . ALA A 1 163 ? -3.979 -3.944 -15.251 1.00 87.62 163 ALA A C 1
ATOM 1300 O O . ALA A 1 163 ? -3.544 -2.807 -15.430 1.00 87.62 163 ALA A O 1
ATOM 1301 N N . CYS A 1 164 ? -3.393 -5.024 -15.766 1.00 85.19 164 CYS A N 1
ATOM 1302 C CA . CYS A 1 164 ? -2.246 -4.945 -16.666 1.00 85.19 164 CYS A CA 1
ATOM 1303 C C . CYS A 1 164 ? -2.660 -4.451 -18.058 1.00 85.19 164 CYS A C 1
ATOM 1305 O O . CYS A 1 164 ? -3.766 -4.730 -18.535 1.00 85.19 164 CYS A O 1
ATOM 1307 N N . CYS A 1 165 ? -1.749 -3.755 -18.732 1.00 85.25 165 CYS A N 1
ATOM 1308 C CA . CYS A 1 165 ? -1.882 -3.433 -20.143 1.00 85.25 165 CYS A CA 1
ATOM 1309 C C . CYS A 1 165 ? -1.792 -4.710 -20.990 1.00 85.25 165 CYS A C 1
ATOM 1311 O O . CYS A 1 165 ? -0.923 -5.548 -20.761 1.00 85.25 165 CYS A O 1
ATOM 1313 N N . ASN A 1 166 ? -2.667 -4.812 -21.994 1.00 83.56 166 ASN A N 1
ATOM 1314 C CA . ASN A 1 166 ? -2.750 -5.943 -22.926 1.00 83.56 166 ASN A CA 1
ATOM 1315 C C . ASN A 1 166 ? -2.551 -5.518 -24.395 1.00 83.56 166 ASN A C 1
ATOM 1317 O O . ASN A 1 166 ? -3.033 -6.185 -25.313 1.00 83.56 166 ASN A O 1
ATOM 1321 N N . CYS A 1 167 ? -1.905 -4.377 -24.643 1.00 84.56 167 CYS A N 1
ATOM 1322 C CA . CYS A 1 167 ? -1.644 -3.904 -26.002 1.00 84.56 167 CYS A CA 1
ATOM 1323 C C . CYS A 1 167 ? -0.705 -4.859 -26.757 1.00 84.56 167 CYS A C 1
ATOM 1325 O O . CYS A 1 167 ? 0.190 -5.441 -26.148 1.00 84.56 167 CYS A O 1
ATOM 1327 N N . PRO A 1 168 ? -0.827 -5.001 -28.089 1.00 84.50 168 PRO A N 1
ATOM 1328 C CA . PRO A 1 168 ? 0.158 -5.742 -28.872 1.00 84.50 168 PRO A CA 1
ATOM 1329 C C . PRO A 1 168 ? 1.578 -5.217 -28.608 1.00 84.50 168 PRO A C 1
ATOM 1331 O O . PRO A 1 168 ? 1.847 -4.032 -28.801 1.00 84.50 168 PRO A O 1
ATOM 1334 N N . GLY A 1 169 ? 2.472 -6.097 -28.148 1.00 82.00 169 GLY A N 1
ATOM 1335 C CA . GLY A 1 169 ? 3.837 -5.735 -27.752 1.00 82.00 169 GLY A CA 1
ATOM 1336 C C . GLY A 1 169 ? 3.986 -5.225 -26.313 1.00 82.00 169 GLY A C 1
ATOM 1337 O O . GLY A 1 169 ? 5.080 -4.795 -25.950 1.00 82.00 169 GLY A O 1
ATOM 1338 N N . SER A 1 170 ? 2.933 -5.263 -25.487 1.00 82.38 170 SER A N 1
ATOM 1339 C CA . SER A 1 170 ? 3.053 -4.988 -24.054 1.00 82.38 170 SER A CA 1
ATOM 1340 C C . SER A 1 170 ? 3.948 -6.035 -23.382 1.00 82.38 170 SER A C 1
ATOM 1342 O O . SER A 1 170 ? 3.810 -7.222 -23.690 1.00 82.38 170 SER A O 1
ATOM 1344 N N . PRO A 1 171 ? 4.826 -5.630 -22.450 1.00 83.88 171 PRO A N 1
ATOM 1345 C CA . PRO A 1 171 ? 5.647 -6.573 -21.702 1.00 83.88 171 PRO A CA 1
ATOM 1346 C C . PRO A 1 171 ? 4.791 -7.410 -20.738 1.00 83.88 171 PRO A C 1
ATOM 1348 O O . PRO A 1 171 ? 3.648 -7.051 -20.442 1.00 83.88 171 PRO A O 1
ATOM 1351 N N . ASP A 1 172 ? 5.335 -8.519 -20.239 1.00 85.31 172 ASP A N 1
ATOM 1352 C CA . ASP A 1 172 ? 4.628 -9.415 -19.318 1.00 85.31 172 ASP A CA 1
ATOM 1353 C C . ASP A 1 172 ? 4.178 -8.709 -18.019 1.00 85.31 172 ASP A C 1
ATOM 1355 O O . ASP A 1 172 ? 4.797 -7.722 -17.606 1.00 85.31 172 ASP A O 1
ATOM 1359 N N . PRO A 1 173 ? 3.129 -9.206 -17.331 1.00 83.56 173 PRO A N 1
ATOM 1360 C CA . PRO A 1 173 ? 2.584 -8.587 -16.118 1.00 83.56 173 PRO A CA 1
ATOM 1361 C C . PRO A 1 173 ? 3.623 -8.238 -15.043 1.00 83.56 173 PRO A C 1
ATOM 1363 O O . PRO A 1 173 ? 3.598 -7.134 -14.504 1.00 83.56 173 PRO A O 1
ATOM 1366 N N . HIS A 1 174 ? 4.571 -9.138 -14.763 1.00 83.31 174 HIS A N 1
ATOM 1367 C CA . HIS A 1 174 ? 5.625 -8.908 -13.769 1.00 83.31 174 HIS A CA 1
ATOM 1368 C C . HIS A 1 174 ? 6.611 -7.802 -14.194 1.00 83.31 174 HIS A C 1
ATOM 1370 O O . HIS A 1 174 ? 7.100 -7.052 -13.353 1.00 83.31 174 HIS A O 1
ATOM 1376 N N . ILE A 1 175 ? 6.854 -7.629 -15.498 1.00 85.94 175 ILE A N 1
ATOM 1377 C CA . ILE A 1 175 ? 7.676 -6.531 -16.030 1.00 85.94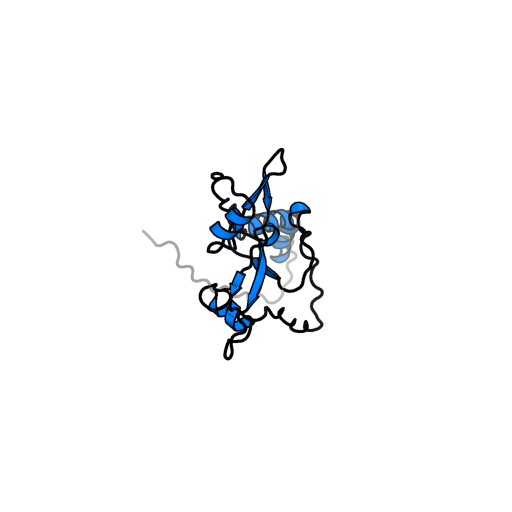 175 ILE A CA 1
ATOM 1378 C C . ILE A 1 175 ? 6.922 -5.200 -15.953 1.00 85.94 175 ILE A C 1
ATOM 1380 O O . ILE A 1 175 ? 7.524 -4.166 -15.671 1.00 85.94 175 ILE A O 1
ATOM 1384 N N . GLN A 1 176 ? 5.606 -5.206 -16.181 1.00 86.44 176 GLN A N 1
ATOM 1385 C CA . GLN A 1 176 ? 4.774 -4.010 -16.012 1.00 86.44 176 GLN A CA 1
ATOM 1386 C C . GLN A 1 176 ? 4.725 -3.548 -14.550 1.00 86.44 176 GLN A C 1
ATOM 1388 O O . GLN A 1 176 ? 4.747 -2.344 -14.302 1.00 86.44 176 GLN A O 1
ATOM 1393 N N . LEU A 1 177 ? 4.688 -4.490 -13.600 1.00 85.81 177 LEU A N 1
ATOM 1394 C CA . LEU A 1 177 ? 4.788 -4.207 -12.164 1.00 85.81 177 LEU A CA 1
ATOM 1395 C C . LEU A 1 177 ? 6.131 -3.559 -11.826 1.00 85.81 177 LEU A C 1
ATOM 1397 O O . LEU A 1 177 ? 6.157 -2.444 -11.303 1.00 85.81 177 LEU A O 1
ATOM 1401 N N . LEU A 1 178 ? 7.227 -4.185 -12.266 1.00 83.88 178 LEU A N 1
ATOM 1402 C CA . LEU A 1 178 ? 8.570 -3.646 -12.077 1.00 83.88 178 LEU A CA 1
ATOM 1403 C C . LEU A 1 178 ? 8.708 -2.238 -12.679 1.00 83.88 178 LEU A C 1
ATOM 1405 O O . LEU A 1 178 ? 9.278 -1.344 -12.056 1.00 83.88 178 LEU A O 1
ATOM 1409 N N . GLY A 1 179 ? 8.143 -2.013 -13.870 1.00 82.75 179 GLY A N 1
ATOM 1410 C CA . GLY A 1 179 ? 8.122 -0.704 -14.527 1.00 82.75 179 GLY A CA 1
ATOM 1411 C C . GLY A 1 179 ? 7.311 0.362 -13.779 1.00 82.75 179 GLY A C 1
ATOM 1412 O O . GLY A 1 179 ? 7.595 1.549 -13.928 1.00 82.75 179 GLY A 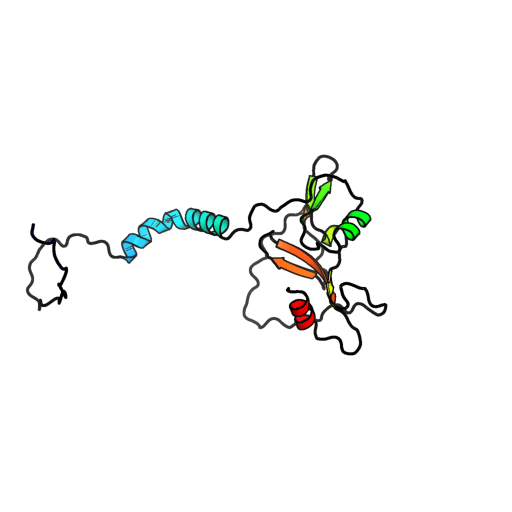O 1
ATOM 1413 N N . ALA A 1 180 ? 6.342 -0.044 -12.955 1.00 81.00 180 ALA A N 1
ATOM 1414 C CA . ALA A 1 180 ? 5.579 0.833 -12.066 1.00 81.00 180 ALA A CA 1
ATOM 1415 C C . ALA A 1 180 ? 6.241 1.026 -10.686 1.00 81.00 180 ALA A C 1
ATOM 1417 O O . ALA A 1 180 ? 5.716 1.778 -9.864 1.00 81.00 180 ALA A O 1
ATOM 1418 N N . GLY A 1 181 ? 7.387 0.380 -10.438 1.00 80.50 181 GLY A N 1
ATOM 1419 C CA . GLY A 1 181 ? 8.092 0.424 -9.156 1.00 80.50 181 GLY A CA 1
ATOM 1420 C C . GLY A 1 181 ? 7.427 -0.411 -8.059 1.00 80.50 181 GLY A C 1
ATOM 1421 O O . GLY A 1 181 ? 7.501 -0.023 -6.892 1.00 80.50 181 GLY A O 1
ATOM 1422 N N . LEU A 1 182 ? 6.757 -1.506 -8.438 1.00 79.25 182 LEU A N 1
ATOM 1423 C CA . LEU A 1 182 ? 6.037 -2.427 -7.551 1.00 79.25 182 LEU A CA 1
ATOM 1424 C C . LEU A 1 182 ? 6.606 -3.840 -7.597 1.00 79.25 182 LEU A C 1
ATOM 1426 O O . LEU A 1 182 ? 7.075 -4.252 -8.683 1.00 79.25 182 LEU A O 1
#

Organism: NCBI:txid930991

pLDDT: mean 71.18, std 15.97, range [39.0, 92.31]

Secondary structure (DSSP, 8-state):
-----------------------------HHHHHHTTGGGHHHHHHHHHHHSSPPS--PPPS-S---HHHHHHHTTT-TT--EEEE-SSSEEEE-TTTTT-EEE-SGGGPPPSS--PPPPPPPPPTT----------GGG-----SSEEEEEETTEEEEEEEE----TTPPPHHHHHHHTT-

Radius of gyration: 28.64 Å; Cα contacts (8 Å, |Δi|>4): 162; chains: 1; bounding box: 78×48×72 Å

Sequence (182 aa):
MPDPLKFTSKVRLSCVLEICPLESPLFQSQNEFLREWQDHKELYLVILLQLEGPPEPQKCSHWPLFCTSCCRENHRTHPFHRVEQGTGTHFQESSLRLAGSTLHLGHDGGVYPSGVREVPQEVPDEEWEPSQPAARPPHLQVPDTPGYLVVVNTSGVHYCNLACCNCPGSPDPHIQLLGAGL

Solvent-accessible surface area (backbone atoms only — not comparable to full-atom values): 12102 Å² total; per-residue (Å²): 141,81,82,91,69,83,86,82,73,87,84,72,92,84,75,83,89,75,92,71,94,62,83,71,74,87,70,73,48,74,67,56,60,58,53,72,50,56,87,46,46,66,61,50,49,52,51,50,49,60,69,74,36,47,60,84,56,77,60,60,70,92,67,79,90,62,57,54,68,55,46,32,61,76,29,65,90,44,77,79,56,51,42,68,43,76,76,87,85,51,74,42,78,38,50,48,38,82,47,68,31,64,50,42,32,50,73,96,54,50,85,72,97,64,72,86,67,75,73,81,78,79,78,76,74,95,82,67,83,74,72,76,71,76,80,67,55,78,78,66,64,65,82,92,58,88,44,59,47,79,48,76,53,67,68,42,81,38,62,38,33,53,41,65,51,73,54,95,86,52,65,57,68,70,54,38,35,48,74,72,76,92